Protein AF-A0AAU6WR61-F1 (afdb_monomer_lite)

pLDDT: mean 85.49, std 14.04, range [36.28, 98.38]

Organism: NCBI:txid1854762

Secondary structure (DSSP, 8-state):
-EEP--TTSPPEE--GGGGGGTTHHHHHHHHHHHHHHHHHHHHHHTT--S-S-S--EEE---SS-EEE---TTT-TTHHHHGGGGT--HHHHHHHHHHHTTS--GGGS-GGGS-SEEEE--PPPTTS-TT--HHHHHHHHHHHHHHHHHHHH-HHHHHHHHHHHHHHHHHTTT-SSTTS-SS-HHHHHHHHHHHHHHHHHHHHHHHHHHSEEEEEETTEEEEEEHHHHHHHHHT-EEEPSS--SPP-SSEESSTHHHHHHHHS----TTS--S-EEE-TTS-EEEE--------SS-TT--HHHHHH--TT--STGGGHHHHHHH-GGGHHHHHHHHHHTT-

Radius of gyration: 19.88 Å; chains: 1; bounding box: 53×48×58 Å

Sequence (342 aa):
MTLNKNNNGQNKYIDYTSFSNGGNHLWSKGTVNNGLRKYVDYCNANGITNTISHANVWAWEGSKQTGATPMLYKYQQLPLMSSFANIGQANFWHNLTNILSGFTINLVPKHLRPDQIYTGLNPRSNETISDSRRIHQLIFHESGHYSHASKVGASYWAQLFASEISNIHLHGGDPYYDGTSPSLQAGARIGLAEGWATVTEFYVSNSYYNSSIIRSNTGSSRQHMSNVNGILEGFNIIDRPMNATRTDEWSWFSHGLIVDILDTGRNNGTADQSVHRNGSGAFLNTVLDEVSIQSGSIYNLGPVFSRLTSSVNSAADLKNPLMSAYPAQSSKINTLFQNYGY

Structure (mmCIF, N/CA/C/O backbone):
data_AF-A0AAU6WR61-F1
#
_entry.id   AF-A0AAU6WR61-F1
#
loop_
_atom_site.group_PDB
_atom_site.id
_atom_site.type_symbol
_atom_site.label_atom_id
_atom_site.label_alt_id
_atom_site.label_comp_id
_atom_site.label_asym_id
_atom_site.label_entity_id
_atom_site.label_seq_id
_atom_site.pdbx_PDB_ins_code
_atom_site.Cartn_x
_atom_site.Cartn_y
_atom_site.Cartn_z
_atom_site.occupancy
_atom_site.B_iso_or_equiv
_atom_site.auth_seq_id
_atom_site.auth_comp_id
_atom_site.auth_asym_id
_atom_site.auth_atom_id
_atom_site.pdbx_PDB_model_num
ATOM 1 N N . MET A 1 1 ? 25.651 -13.997 -4.380 1.00 51.91 1 MET A N 1
ATOM 2 C CA . MET A 1 1 ? 24.183 -14.136 -4.167 1.00 51.91 1 MET A CA 1
ATOM 3 C C . MET A 1 1 ? 23.722 -15.423 -4.834 1.00 51.91 1 MET A C 1
ATOM 5 O O . MET A 1 1 ? 24.179 -15.687 -5.942 1.00 51.91 1 MET A O 1
ATOM 9 N N . THR A 1 2 ? 22.852 -16.211 -4.195 1.00 42.03 2 THR A N 1
ATOM 10 C CA . THR A 1 2 ? 22.257 -17.406 -4.819 1.00 42.03 2 THR A CA 1
ATOM 11 C C . THR A 1 2 ? 20.948 -17.018 -5.493 1.00 42.03 2 THR A C 1
ATOM 13 O O . THR A 1 2 ? 20.037 -16.516 -4.837 1.00 42.03 2 THR A O 1
ATOM 16 N N . LEU A 1 3 ? 20.875 -17.215 -6.806 1.00 45.12 3 LEU A N 1
ATOM 17 C CA . LEU A 1 3 ? 19.664 -17.047 -7.596 1.00 45.12 3 LEU A CA 1
ATOM 18 C C . LEU A 1 3 ? 18.994 -18.402 -7.811 1.00 45.12 3 LEU A C 1
ATOM 20 O O . LEU A 1 3 ? 19.613 -19.305 -8.378 1.00 45.12 3 LEU A O 1
ATOM 24 N N . ASN A 1 4 ? 17.722 -18.516 -7.426 1.00 41.62 4 ASN A N 1
ATOM 25 C CA . ASN A 1 4 ? 16.900 -19.668 -7.779 1.00 41.62 4 ASN A CA 1
ATOM 26 C C . ASN A 1 4 ? 16.105 -19.380 -9.057 1.00 41.62 4 ASN A C 1
ATOM 28 O O . ASN A 1 4 ? 15.276 -18.470 -9.066 1.00 41.62 4 ASN A O 1
ATOM 32 N N . LYS A 1 5 ? 16.328 -20.255 -10.051 1.00 40.41 5 LYS A N 1
ATOM 33 C CA . LYS A 1 5 ? 15.646 -20.450 -11.350 1.00 40.41 5 LYS A CA 1
ATOM 34 C C . LYS A 1 5 ? 16.331 -19.852 -12.587 1.00 40.41 5 LYS A C 1
ATOM 36 O O . LYS A 1 5 ? 15.987 -18.774 -13.056 1.00 40.41 5 LYS A O 1
ATOM 41 N N . ASN A 1 6 ? 17.212 -20.660 -13.184 1.00 36.28 6 ASN A N 1
ATOM 42 C CA . ASN A 1 6 ? 17.381 -20.740 -14.640 1.00 36.28 6 ASN A CA 1
ATOM 43 C C . ASN A 1 6 ? 16.454 -21.832 -15.218 1.00 36.28 6 ASN A C 1
ATOM 45 O O . ASN A 1 6 ? 15.991 -22.704 -14.479 1.00 36.28 6 ASN A O 1
ATOM 49 N N . ASN A 1 7 ? 16.247 -21.828 -16.541 1.00 42.38 7 ASN A N 1
ATOM 50 C CA . ASN A 1 7 ? 15.414 -22.779 -17.309 1.00 42.38 7 ASN A CA 1
ATOM 51 C C . ASN A 1 7 ? 15.789 -24.274 -17.156 1.00 42.38 7 ASN A C 1
ATOM 53 O O . ASN A 1 7 ? 15.121 -25.136 -17.713 1.00 42.38 7 ASN A O 1
ATOM 57 N N . ASN A 1 8 ? 16.847 -24.589 -16.412 1.00 46.59 8 ASN A N 1
ATOM 58 C CA . ASN A 1 8 ? 17.377 -25.928 -16.163 1.00 46.59 8 ASN A CA 1
ATOM 59 C C . ASN A 1 8 ? 17.430 -26.302 -14.664 1.00 46.59 8 ASN A C 1
ATOM 61 O O . ASN A 1 8 ? 18.064 -27.289 -14.305 1.00 46.59 8 ASN A O 1
ATOM 65 N N . GLY A 1 9 ? 16.801 -25.522 -13.775 1.00 43.44 9 GLY A N 1
ATOM 66 C CA . GLY A 1 9 ? 16.670 -25.868 -12.351 1.00 43.44 9 GLY A CA 1
ATOM 67 C C . GLY A 1 9 ? 17.952 -25.759 -11.514 1.00 43.44 9 GLY A C 1
ATOM 68 O O . GLY A 1 9 ? 17.939 -26.137 -10.347 1.00 43.44 9 GLY A O 1
ATOM 69 N N . GLN A 1 10 ? 19.048 -25.232 -12.068 1.00 45.88 10 GLN A N 1
ATOM 70 C CA . GLN A 1 10 ? 20.307 -25.066 -11.340 1.00 45.88 10 GLN A CA 1
ATOM 71 C C . GLN A 1 10 ? 20.413 -23.686 -10.680 1.00 45.88 10 GLN A C 1
ATOM 73 O O . GLN A 1 10 ? 20.114 -22.656 -11.294 1.00 45.88 10 GLN A O 1
ATOM 78 N N . ASN A 1 11 ? 20.885 -23.673 -9.432 1.00 51.72 11 ASN A N 1
ATOM 79 C CA . ASN A 1 11 ? 21.212 -22.454 -8.698 1.00 51.72 11 ASN A CA 1
ATOM 80 C C . ASN A 1 11 ? 22.443 -21.808 -9.335 1.00 51.72 11 ASN A C 1
ATOM 82 O O . ASN A 1 11 ? 23.500 -22.434 -9.414 1.00 51.72 11 ASN A O 1
ATOM 86 N N . LYS A 1 12 ? 22.328 -20.550 -9.768 1.00 55.28 12 LYS A N 1
ATOM 87 C CA . LYS A 1 12 ? 23.483 -19.787 -10.254 1.00 55.28 12 LYS A CA 1
ATOM 88 C C . LYS A 1 12 ? 24.005 -18.914 -9.121 1.00 55.28 12 LYS A C 1
ATOM 90 O O . LYS A 1 12 ? 23.296 -18.037 -8.624 1.00 55.28 12 LYS A O 1
ATOM 95 N N . TYR A 1 13 ? 25.250 -19.148 -8.723 1.00 61.22 13 TYR A N 1
ATOM 96 C CA . TYR A 1 13 ? 25.980 -18.199 -7.895 1.00 61.22 13 TYR A CA 1
ATOM 97 C C . TYR A 1 13 ? 26.426 -17.035 -8.781 1.00 61.22 13 TYR A C 1
ATOM 99 O O . TYR A 1 13 ? 27.129 -17.236 -9.771 1.00 61.22 13 TYR A O 1
ATOM 107 N N . ILE A 1 14 ? 25.985 -15.821 -8.455 1.00 58.72 14 ILE A N 1
ATOM 108 C CA . ILE A 1 14 ? 26.534 -14.612 -9.073 1.00 58.72 14 ILE A CA 1
ATOM 109 C C . ILE A 1 14 ? 27.697 -14.153 -8.203 1.00 58.72 14 ILE A C 1
ATOM 111 O O . ILE A 1 14 ? 27.477 -13.739 -7.056 1.00 58.72 14 ILE A O 1
ATOM 115 N N . ASP A 1 15 ? 28.905 -14.260 -8.759 1.00 54.97 15 ASP A N 1
ATOM 116 C CA . ASP A 1 15 ? 30.128 -13.751 -8.148 1.00 54.97 15 ASP A CA 1
ATOM 117 C C . ASP A 1 15 ? 30.153 -12.218 -8.177 1.00 54.97 15 ASP A C 1
ATOM 119 O O . ASP A 1 15 ? 29.802 -11.577 -9.167 1.00 54.97 15 ASP A O 1
ATOM 123 N N . TYR A 1 16 ? 30.591 -11.635 -7.072 1.00 52.97 16 TYR A N 1
ATOM 124 C CA . TYR A 1 16 ? 30.722 -10.204 -6.858 1.00 52.97 16 TYR A CA 1
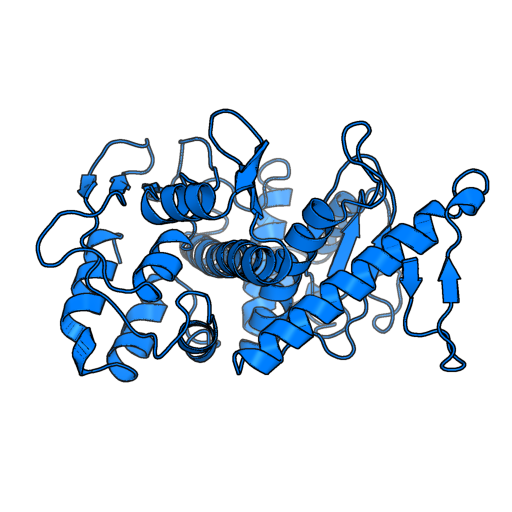ATOM 125 C C . TYR A 1 16 ? 31.769 -9.544 -7.771 1.00 52.97 16 TYR A C 1
ATOM 127 O O . TYR A 1 16 ? 31.648 -8.372 -8.116 1.00 52.97 16 TYR A O 1
ATOM 135 N N . THR A 1 17 ? 32.776 -10.282 -8.234 1.00 53.84 17 THR A N 1
ATOM 136 C CA . THR A 1 17 ? 33.782 -9.727 -9.159 1.00 53.84 17 THR A CA 1
ATOM 137 C C . THR A 1 17 ? 33.217 -9.419 -10.555 1.00 53.84 17 THR A C 1
ATOM 139 O O . THR A 1 17 ? 33.837 -8.694 -11.327 1.00 53.84 17 THR A O 1
ATOM 142 N N . SER A 1 18 ? 32.007 -9.900 -10.875 1.00 53.09 18 SER A N 1
ATOM 143 C CA . SER A 1 18 ? 31.360 -9.701 -12.181 1.00 53.09 18 SER A CA 1
ATOM 144 C C . SER A 1 18 ? 30.679 -8.333 -12.365 1.00 53.09 18 SER A C 1
ATOM 146 O O . SER A 1 18 ? 30.248 -8.004 -13.472 1.00 53.09 18 SER A O 1
ATOM 148 N N . PHE A 1 19 ? 30.596 -7.499 -11.320 1.00 58.53 19 PHE A N 1
ATOM 149 C CA . PHE A 1 19 ? 29.925 -6.192 -11.380 1.00 58.53 19 PHE A CA 1
ATOM 150 C C . PHE A 1 19 ? 30.661 -5.160 -12.245 1.00 58.53 19 PHE A C 1
ATOM 152 O O . PHE A 1 19 ? 30.003 -4.331 -12.870 1.00 58.53 19 PHE A O 1
ATOM 159 N N . SER A 1 20 ? 31.990 -5.246 -12.360 1.00 52.94 20 SER A N 1
ATOM 160 C CA . SER A 1 20 ? 32.785 -4.398 -13.263 1.00 52.94 20 SER A CA 1
ATOM 161 C C . SER A 1 20 ? 32.538 -4.688 -14.752 1.00 52.94 20 SER A C 1
ATOM 163 O O . SER A 1 20 ? 32.848 -3.845 -15.585 1.00 52.94 20 SER A O 1
ATOM 165 N N . ASN A 1 21 ? 31.923 -5.833 -15.083 1.00 52.44 21 ASN A N 1
ATOM 166 C CA . ASN A 1 21 ? 31.659 -6.298 -16.451 1.00 52.44 21 ASN A CA 1
ATOM 167 C C . ASN A 1 21 ? 30.154 -6.489 -16.735 1.00 52.44 21 ASN A C 1
ATOM 169 O O . ASN A 1 21 ? 29.758 -7.394 -17.468 1.00 52.44 21 ASN A O 1
ATOM 173 N N . GLY A 1 22 ? 29.292 -5.664 -16.131 1.00 57.28 22 GLY A N 1
ATOM 174 C CA . GLY A 1 22 ? 27.849 -5.693 -16.399 1.00 57.28 22 GLY A CA 1
ATOM 175 C C . GLY A 1 22 ? 27.046 -6.700 -15.567 1.00 57.28 22 GLY A C 1
ATOM 176 O O . GLY A 1 22 ? 25.899 -6.969 -15.903 1.00 57.28 22 GLY A O 1
ATOM 177 N N . GLY A 1 23 ? 27.586 -7.246 -14.472 1.00 61.59 23 GLY A N 1
ATOM 178 C CA . GLY A 1 23 ? 26.877 -8.167 -13.565 1.00 61.59 23 GLY A CA 1
ATOM 179 C C . GLY A 1 23 ? 25.809 -7.527 -12.664 1.00 61.59 23 GLY A C 1
ATOM 180 O O . GLY A 1 23 ? 25.034 -8.251 -12.033 1.00 61.59 23 GLY A O 1
ATOM 181 N N . ASN A 1 24 ? 25.728 -6.193 -12.624 1.00 73.75 24 ASN A N 1
ATOM 182 C CA . ASN A 1 24 ? 24.792 -5.470 -11.761 1.00 73.75 24 ASN A CA 1
ATOM 183 C C . ASN A 1 24 ? 23.323 -5.846 -12.060 1.00 73.75 24 ASN A C 1
ATOM 185 O O . ASN A 1 24 ? 22.560 -6.118 -11.138 1.00 73.75 24 ASN A O 1
ATOM 189 N N . HIS A 1 25 ? 22.963 -6.056 -13.330 1.00 75.25 25 HIS A N 1
ATOM 190 C CA . HIS A 1 25 ? 21.571 -6.324 -13.706 1.00 75.25 25 HIS A CA 1
ATOM 191 C C . HIS A 1 25 ? 21.123 -7.711 -13.250 1.00 75.25 25 HIS A C 1
ATOM 193 O O . HIS A 1 25 ? 19.950 -7.926 -12.940 1.00 75.25 25 HIS A O 1
ATOM 199 N N . LEU A 1 26 ? 22.057 -8.667 -13.208 1.00 78.75 26 LEU A N 1
ATOM 200 C CA . LEU A 1 26 ? 21.810 -10.007 -12.689 1.00 78.75 26 LEU A CA 1
ATOM 201 C C . LEU A 1 26 ? 21.606 -9.964 -11.174 1.00 78.75 26 LEU A C 1
ATOM 203 O O . LEU A 1 26 ? 20.711 -10.638 -10.665 1.00 78.75 26 LEU A O 1
ATOM 207 N N . TRP A 1 27 ? 22.391 -9.149 -10.462 1.00 79.62 27 TRP A N 1
ATOM 208 C CA . TRP A 1 27 ? 22.188 -8.919 -9.035 1.00 79.62 27 TRP A CA 1
ATOM 209 C C . TRP A 1 27 ? 20.850 -8.237 -8.759 1.00 79.62 27 TRP A C 1
ATOM 211 O O . TRP A 1 27 ? 20.095 -8.748 -7.941 1.00 79.62 27 TRP A O 1
ATOM 221 N N . SER A 1 28 ? 20.499 -7.162 -9.471 1.00 81.75 28 SER A N 1
ATOM 222 C CA . SER A 1 28 ? 19.227 -6.451 -9.280 1.00 81.75 28 SER A CA 1
ATOM 223 C C . SER A 1 28 ? 18.033 -7.377 -9.494 1.00 81.75 28 SER A C 1
ATOM 225 O O . SER A 1 28 ? 17.139 -7.444 -8.651 1.00 81.75 28 SER A O 1
ATOM 227 N N . LYS A 1 29 ? 18.045 -8.169 -10.576 1.00 85.25 29 LYS A N 1
ATOM 228 C CA . LYS A 1 29 ? 17.012 -9.183 -10.841 1.00 85.25 29 LYS A CA 1
ATOM 229 C C . LYS A 1 29 ? 16.972 -10.257 -9.756 1.00 85.25 29 LYS A C 1
ATOM 231 O O . LYS A 1 29 ? 15.890 -10.707 -9.382 1.00 85.25 29 LYS A O 1
ATOM 236 N N . GLY A 1 30 ? 18.126 -10.653 -9.221 1.00 84.62 30 GLY A N 1
ATOM 237 C CA . GLY A 1 30 ? 18.177 -11.616 -8.129 1.00 84.62 30 GLY A CA 1
ATOM 238 C C . GLY A 1 30 ? 17.718 -11.094 -6.784 1.00 84.62 30 GLY A C 1
ATOM 239 O O . GLY A 1 30 ? 17.022 -11.814 -6.070 1.00 84.62 30 GLY A O 1
ATOM 240 N N . THR A 1 31 ? 17.997 -9.833 -6.481 1.00 86.94 31 THR A N 1
ATOM 241 C CA . THR A 1 31 ? 17.403 -9.123 -5.351 1.00 86.94 31 THR A CA 1
ATOM 242 C C . THR A 1 31 ? 15.884 -9.079 -5.498 1.00 86.94 31 THR A C 1
ATOM 244 O O . THR A 1 31 ? 15.178 -9.436 -4.561 1.00 86.94 31 THR A O 1
ATOM 247 N N . VAL A 1 32 ? 15.363 -8.758 -6.689 1.00 91.50 32 VAL A N 1
ATOM 248 C CA . VAL A 1 32 ? 13.912 -8.782 -6.948 1.00 91.50 32 VAL A CA 1
ATOM 249 C C . VAL A 1 32 ? 13.311 -10.156 -6.689 1.00 91.50 32 VAL A C 1
ATOM 251 O O . VAL A 1 32 ? 12.385 -10.281 -5.891 1.00 91.50 32 VAL A O 1
ATOM 254 N N . ASN A 1 33 ? 13.874 -11.205 -7.286 1.00 91.38 33 ASN A N 1
ATOM 255 C CA . ASN A 1 33 ? 13.390 -12.570 -7.095 1.00 91.38 33 ASN A CA 1
ATOM 256 C C . ASN A 1 33 ? 13.419 -13.009 -5.618 1.00 91.38 33 ASN A C 1
ATOM 258 O O . ASN A 1 33 ? 12.474 -13.633 -5.137 1.00 91.38 33 ASN A O 1
ATOM 262 N N . ASN A 1 34 ? 14.476 -12.656 -4.881 1.00 90.81 34 ASN A N 1
ATOM 263 C CA . ASN A 1 34 ? 14.594 -12.974 -3.459 1.00 90.81 34 ASN A CA 1
ATOM 264 C C . ASN A 1 34 ? 13.583 -12.197 -2.605 1.00 90.81 34 ASN A C 1
ATOM 266 O O . ASN A 1 34 ? 12.990 -12.784 -1.702 1.00 90.81 34 ASN A O 1
ATOM 270 N N . GLY A 1 35 ? 13.344 -10.916 -2.900 1.00 94.12 35 GLY A N 1
ATOM 271 C CA . GLY A 1 35 ? 12.302 -10.119 -2.250 1.00 94.12 35 GLY A CA 1
ATOM 272 C C . GLY A 1 35 ? 10.908 -10.701 -2.477 1.00 94.12 35 GLY A C 1
ATOM 273 O O . GLY A 1 35 ? 10.177 -10.933 -1.518 1.00 94.12 35 GLY A O 1
ATOM 274 N N . LEU A 1 36 ? 10.576 -11.046 -3.724 1.00 96.50 36 LEU A N 1
ATOM 275 C CA . LEU A 1 36 ? 9.299 -11.684 -4.058 1.00 96.50 36 LEU A CA 1
ATOM 276 C C . LEU A 1 36 ? 9.141 -13.022 -3.327 1.00 96.50 36 LEU A C 1
ATOM 278 O O . LEU A 1 36 ? 8.075 -13.312 -2.787 1.00 96.50 36 LEU A O 1
ATOM 282 N N . ARG A 1 37 ? 10.207 -13.834 -3.257 1.00 95.12 37 ARG A N 1
ATOM 283 C CA . ARG A 1 37 ? 10.157 -15.106 -2.529 1.00 95.12 37 ARG A CA 1
ATOM 284 C C . ARG A 1 37 ? 9.936 -14.904 -1.031 1.00 95.12 37 ARG A C 1
ATOM 286 O O . ARG A 1 37 ? 9.092 -15.590 -0.467 1.00 95.12 37 ARG A O 1
ATOM 293 N N . LYS A 1 38 ? 10.646 -13.959 -0.412 1.00 96.19 38 LYS A N 1
ATOM 294 C CA . LYS A 1 38 ? 10.462 -13.592 1.000 1.00 96.19 38 LYS A CA 1
ATOM 295 C C . LYS A 1 38 ? 9.030 -13.154 1.288 1.00 96.19 38 LYS A C 1
ATOM 297 O O . LYS A 1 38 ? 8.439 -13.606 2.259 1.00 96.19 38 LYS A O 1
ATOM 302 N N . TYR A 1 39 ? 8.445 -12.334 0.420 1.00 97.75 39 TYR A N 1
ATOM 303 C C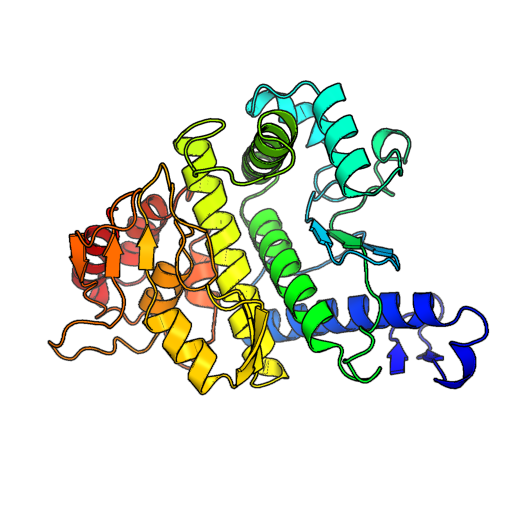A . TYR A 1 39 ? 7.043 -11.957 0.554 1.00 97.75 39 TYR A CA 1
ATOM 304 C C . TYR A 1 39 ? 6.112 -13.178 0.512 1.00 97.75 39 TYR A C 1
ATOM 306 O O . TYR A 1 39 ? 5.268 -13.340 1.388 1.00 97.75 39 TYR A O 1
ATOM 314 N N . VAL A 1 40 ? 6.299 -14.076 -0.462 1.00 97.56 40 VAL A N 1
ATOM 315 C CA . VAL A 1 40 ? 5.511 -15.316 -0.573 1.00 97.56 40 VAL A CA 1
ATOM 316 C C . VAL A 1 40 ? 5.660 -16.194 0.673 1.00 97.56 40 VAL A C 1
ATOM 318 O O . VAL A 1 40 ? 4.665 -16.717 1.169 1.00 97.56 40 VAL A O 1
ATOM 321 N N . ASP A 1 41 ? 6.877 -16.348 1.197 1.00 96.25 41 ASP A N 1
ATOM 322 C CA . ASP A 1 41 ? 7.142 -17.118 2.418 1.00 96.25 41 ASP A CA 1
ATOM 323 C C . ASP A 1 41 ? 6.444 -16.511 3.638 1.00 96.25 41 ASP A C 1
ATOM 325 O O . ASP A 1 41 ? 5.769 -17.229 4.377 1.00 96.25 41 ASP A O 1
ATOM 329 N N . TYR A 1 42 ? 6.527 -15.189 3.800 1.00 96.56 42 TYR A N 1
ATOM 330 C CA . TYR A 1 42 ? 5.786 -14.466 4.827 1.00 96.56 42 TYR A CA 1
ATOM 331 C C . TYR A 1 42 ? 4.268 -14.659 4.676 1.00 96.56 42 TYR A C 1
ATOM 333 O O . TYR A 1 42 ? 3.592 -14.963 5.659 1.00 96.56 42 TYR A O 1
ATOM 341 N N . CYS A 1 43 ? 3.718 -14.540 3.462 1.00 96.56 43 CYS A N 1
ATOM 342 C CA . CYS A 1 43 ? 2.290 -14.742 3.216 1.00 96.56 43 CYS A CA 1
ATOM 343 C C . CYS A 1 43 ? 1.838 -16.150 3.603 1.00 96.56 43 CYS A C 1
ATOM 345 O O . CYS A 1 43 ? 0.839 -16.300 4.304 1.00 96.56 43 CYS A O 1
ATOM 347 N N . ASN A 1 44 ? 2.593 -17.172 3.190 1.00 94.88 44 ASN A N 1
ATOM 348 C CA . ASN A 1 44 ? 2.288 -18.566 3.502 1.00 94.88 44 ASN A CA 1
ATOM 349 C C . ASN A 1 44 ? 2.311 -18.826 5.014 1.00 94.88 44 ASN A C 1
ATOM 351 O O . ASN A 1 44 ? 1.436 -19.521 5.522 1.00 94.88 44 ASN A O 1
ATOM 355 N N . ALA A 1 45 ? 3.273 -18.242 5.735 1.00 93.19 45 ALA A N 1
ATOM 356 C CA . ALA A 1 45 ? 3.368 -18.366 7.189 1.00 93.19 45 ALA A CA 1
ATOM 357 C C . ALA A 1 45 ? 2.210 -17.675 7.936 1.00 93.19 45 ALA A C 1
ATOM 359 O O . ALA A 1 45 ? 1.865 -18.087 9.039 1.00 93.19 45 ALA A O 1
ATOM 360 N N . ASN A 1 46 ? 1.598 -16.653 7.331 1.00 92.44 46 ASN A N 1
ATOM 361 C CA . ASN A 1 46 ? 0.549 -15.825 7.936 1.00 92.44 46 ASN A CA 1
ATOM 362 C C . ASN A 1 46 ? -0.847 -16.055 7.319 1.00 92.44 46 ASN A C 1
ATOM 364 O O . ASN A 1 46 ? -1.765 -15.266 7.531 1.00 92.44 46 ASN A O 1
ATOM 368 N N . GLY A 1 47 ? -1.027 -17.119 6.527 1.00 90.88 47 GLY A N 1
ATOM 369 C CA . GLY A 1 47 ? -2.322 -17.462 5.925 1.00 90.88 47 GLY A CA 1
ATOM 370 C C . GLY A 1 47 ? -2.848 -16.442 4.903 1.00 90.88 47 GLY A C 1
ATOM 371 O O . GLY A 1 47 ? -4.047 -16.404 4.629 1.00 90.88 47 GLY A O 1
ATOM 372 N N . ILE A 1 48 ? -1.975 -15.611 4.329 1.00 94.56 48 ILE A N 1
ATOM 373 C CA . ILE A 1 48 ? -2.333 -14.632 3.296 1.00 94.56 48 ILE A CA 1
ATOM 374 C C . ILE A 1 48 ? -2.378 -15.345 1.944 1.00 94.56 48 ILE A C 1
ATOM 376 O O . ILE A 1 48 ? -1.362 -15.808 1.423 1.00 94.56 48 ILE A O 1
ATOM 380 N N . THR A 1 49 ? -3.574 -15.433 1.366 1.00 94.19 49 THR A N 1
ATOM 381 C CA . THR A 1 49 ? -3.799 -16.044 0.050 1.00 94.19 49 THR A CA 1
ATOM 382 C C . THR A 1 49 ? -3.541 -15.053 -1.089 1.00 94.19 49 THR A C 1
ATOM 384 O O . THR A 1 49 ? -3.208 -13.893 -0.867 1.00 94.19 49 THR A O 1
ATOM 387 N N . ASN A 1 50 ? -3.684 -15.504 -2.341 1.00 93.81 50 ASN A N 1
ATOM 388 C CA . ASN A 1 50 ? -3.584 -14.648 -3.534 1.00 93.81 50 ASN A CA 1
ATOM 389 C C . ASN A 1 50 ? -2.223 -13.929 -3.676 1.00 93.81 50 ASN A C 1
ATOM 391 O O . ASN A 1 50 ? -2.135 -12.887 -4.320 1.00 93.81 50 ASN A O 1
ATOM 395 N N . THR A 1 51 ? -1.163 -14.506 -3.101 1.00 93.88 51 THR A N 1
ATOM 396 C CA . THR A 1 51 ? 0.214 -13.995 -3.181 1.00 93.88 51 THR A CA 1
ATOM 397 C C . THR A 1 51 ? 0.791 -14.061 -4.606 1.00 93.88 51 THR A C 1
ATOM 399 O O . THR A 1 51 ? 0.134 -14.512 -5.552 1.00 93.88 51 THR A O 1
ATOM 402 N N . ILE A 1 52 ? 2.037 -13.607 -4.772 1.00 93.62 52 ILE A N 1
ATOM 403 C CA . ILE A 1 52 ? 2.741 -13.570 -6.057 1.00 93.62 52 ILE A CA 1
ATOM 404 C C . ILE A 1 52 ? 2.784 -14.969 -6.679 1.00 93.62 52 ILE A C 1
ATOM 406 O O . ILE A 1 52 ? 3.402 -15.892 -6.149 1.00 93.62 52 ILE A O 1
ATOM 410 N N . SER A 1 53 ? 2.149 -15.121 -7.840 1.00 90.44 53 SER A N 1
ATOM 411 C CA . SER A 1 53 ? 2.121 -16.375 -8.590 1.00 90.44 53 SER A CA 1
ATOM 412 C C . SER A 1 53 ? 1.981 -16.081 -10.077 1.00 90.44 53 SER A C 1
ATOM 414 O O . SER A 1 53 ? 1.067 -15.364 -10.478 1.00 90.44 53 SER A O 1
ATOM 416 N N . HIS A 1 54 ? 2.895 -16.625 -10.887 1.00 88.31 54 HIS A N 1
ATOM 417 C CA . HIS A 1 54 ? 2.948 -16.416 -12.343 1.00 88.31 54 HIS A CA 1
ATOM 418 C C . HIS A 1 54 ? 2.971 -14.933 -12.765 1.00 88.31 54 HIS A C 1
ATOM 420 O O . HIS A 1 54 ? 2.504 -14.594 -13.849 1.00 88.31 54 HIS A O 1
ATOM 426 N N . ALA A 1 55 ? 3.498 -14.050 -11.912 1.00 92.88 55 ALA A N 1
ATOM 427 C CA . ALA A 1 55 ? 3.617 -12.632 -12.218 1.00 92.88 55 ALA A CA 1
ATOM 428 C C . ALA A 1 55 ? 4.712 -12.398 -13.261 1.00 92.88 55 ALA A C 1
ATOM 430 O O . ALA A 1 55 ? 5.822 -12.922 -13.125 1.00 92.88 55 ALA A O 1
ATOM 431 N N . ASN A 1 56 ? 4.425 -11.572 -14.265 1.00 93.94 56 ASN A N 1
ATOM 432 C CA . ASN A 1 56 ? 5.472 -11.058 -15.139 1.00 93.94 56 ASN A CA 1
ATOM 433 C C . ASN A 1 56 ? 6.105 -9.822 -14.494 1.00 93.94 56 ASN A C 1
ATOM 435 O O . ASN A 1 56 ? 5.423 -8.823 -14.266 1.00 93.94 56 ASN A O 1
ATOM 439 N N . VAL A 1 57 ? 7.394 -9.894 -14.170 1.00 93.50 57 VAL A N 1
ATOM 440 C CA . VAL A 1 57 ? 8.083 -8.852 -13.402 1.00 93.50 57 VAL A CA 1
ATOM 441 C C . VAL A 1 57 ? 9.162 -8.216 -14.252 1.00 93.50 57 VAL A C 1
ATOM 443 O O . VAL A 1 57 ? 10.068 -8.887 -14.750 1.00 93.50 57 VAL A O 1
ATOM 446 N N . TRP A 1 58 ? 9.069 -6.903 -14.401 1.00 91.81 58 TRP A N 1
ATOM 447 C CA . TRP A 1 58 ? 10.060 -6.100 -15.096 1.00 91.81 58 TRP A CA 1
ATOM 448 C C . TRP A 1 58 ? 10.946 -5.392 -14.080 1.00 91.81 58 TRP A C 1
ATOM 450 O O . TRP A 1 58 ? 10.453 -4.755 -13.154 1.00 91.81 58 TRP A O 1
ATOM 460 N N . ALA A 1 59 ? 12.259 -5.530 -14.232 1.00 89.44 59 ALA A N 1
ATOM 461 C CA . ALA A 1 59 ? 13.233 -5.034 -13.271 1.00 89.44 59 ALA A CA 1
ATOM 462 C C . ALA A 1 59 ? 14.461 -4.479 -13.991 1.00 89.44 59 ALA A C 1
ATOM 464 O O . ALA A 1 59 ? 15.093 -5.191 -14.783 1.00 89.44 59 ALA A O 1
ATOM 465 N N . TRP A 1 60 ? 14.814 -3.232 -13.681 1.00 84.50 60 TRP A N 1
ATOM 466 C CA . TRP A 1 60 ? 15.938 -2.529 -14.296 1.00 84.50 60 TRP A CA 1
ATOM 467 C C . TRP A 1 60 ? 16.762 -1.729 -13.292 1.00 84.50 60 TRP A C 1
ATOM 469 O O . TRP A 1 60 ? 16.288 -1.256 -12.256 1.00 84.50 60 TRP A O 1
ATOM 479 N N . GLU A 1 61 ? 18.022 -1.546 -13.660 1.00 79.75 61 GLU A N 1
ATOM 480 C CA . GLU A 1 61 ? 18.935 -0.617 -13.010 1.00 79.75 61 GLU A CA 1
ATOM 481 C C . GLU A 1 61 ? 18.554 0.840 -13.305 1.00 79.75 61 GLU A C 1
ATOM 483 O O . GLU A 1 61 ? 17.834 1.137 -14.256 1.00 79.75 61 GLU A O 1
ATOM 488 N N . GLY A 1 62 ? 19.050 1.769 -12.491 1.00 73.88 62 GLY A N 1
ATOM 489 C CA . GLY A 1 62 ? 18.857 3.202 -12.708 1.00 73.88 62 GLY A CA 1
ATOM 490 C C . GLY A 1 62 ? 19.196 4.031 -11.471 1.00 73.88 62 GLY A C 1
ATOM 491 O O . GLY A 1 62 ? 19.544 3.492 -10.421 1.00 73.88 62 GLY A O 1
ATOM 492 N N . SER A 1 63 ? 19.076 5.352 -11.586 1.00 67.75 63 SER A N 1
ATOM 493 C CA . SER A 1 63 ? 19.373 6.292 -10.496 1.00 67.75 63 SER A CA 1
ATOM 494 C C . SER A 1 63 ? 18.184 6.552 -9.563 1.00 67.75 63 SER A C 1
ATOM 496 O O . SER A 1 63 ? 18.387 6.850 -8.387 1.00 67.75 63 SER A O 1
ATOM 498 N N . LYS A 1 64 ? 16.943 6.416 -10.053 1.00 77.50 64 LYS A N 1
ATOM 499 C CA . LYS A 1 64 ? 15.715 6.664 -9.283 1.00 77.50 64 LYS A CA 1
ATOM 500 C C . LYS A 1 64 ? 14.974 5.356 -9.009 1.00 77.50 64 LYS A C 1
ATOM 502 O O . LYS A 1 64 ? 14.387 4.774 -9.921 1.00 77.50 64 LYS A O 1
ATOM 507 N N . GLN A 1 65 ? 15.018 4.898 -7.752 1.00 84.50 65 GLN A N 1
ATOM 508 C CA . GLN A 1 65 ? 14.234 3.739 -7.318 1.00 84.50 65 GLN A CA 1
ATOM 509 C C . GLN A 1 65 ? 12.742 4.077 -7.403 1.00 84.50 65 GLN A C 1
ATOM 511 O O . GLN A 1 65 ? 12.301 5.063 -6.815 1.00 84.50 65 GLN A O 1
ATOM 516 N N . THR A 1 66 ? 11.971 3.267 -8.119 1.00 86.44 66 THR A N 1
ATOM 517 C CA . THR A 1 66 ? 10.510 3.391 -8.233 1.00 86.44 66 THR A CA 1
ATOM 518 C C . THR A 1 66 ? 9.909 2.005 -8.448 1.00 86.44 66 THR A C 1
ATOM 520 O O . THR A 1 66 ? 10.562 1.126 -9.017 1.00 86.44 66 THR A O 1
ATOM 523 N N . GLY A 1 67 ? 8.695 1.804 -7.943 1.00 90.25 67 GLY A N 1
ATOM 524 C CA . GLY A 1 67 ? 7.890 0.607 -8.143 1.00 90.25 67 GLY A CA 1
ATOM 525 C C . GLY A 1 67 ? 6.539 0.971 -8.745 1.00 90.25 67 GLY A C 1
ATOM 526 O O . GLY A 1 67 ? 6.118 2.126 -8.674 1.00 90.25 67 GLY A O 1
ATOM 527 N N . ALA A 1 68 ? 5.916 0.005 -9.409 1.00 91.62 68 ALA A N 1
ATOM 528 C CA . ALA A 1 68 ? 4.506 0.068 -9.761 1.00 91.62 68 ALA A CA 1
ATOM 529 C C . ALA A 1 68 ? 3.951 -1.346 -9.936 1.00 91.62 68 ALA A C 1
ATOM 531 O O . ALA A 1 68 ? 4.619 -2.216 -10.506 1.00 91.62 68 ALA A O 1
ATOM 532 N N . THR A 1 69 ? 2.687 -1.539 -9.565 1.00 94.62 69 THR A N 1
ATOM 533 C CA . THR A 1 69 ? 1.972 -2.814 -9.718 1.00 94.62 69 THR A CA 1
ATOM 534 C C . THR A 1 69 ? 0.788 -2.673 -10.681 1.00 94.62 69 THR A C 1
ATOM 536 O O . THR A 1 69 ? -0.376 -2.746 -10.285 1.00 94.62 69 THR A O 1
ATOM 539 N N . PRO A 1 70 ? 1.035 -2.447 -11.986 1.00 91.50 70 PRO A N 1
ATOM 540 C CA . PRO A 1 70 ? -0.034 -2.186 -12.943 1.00 91.50 70 PRO A CA 1
ATOM 541 C C . PRO A 1 70 ? -0.846 -3.436 -13.311 1.00 91.50 70 PRO A C 1
ATOM 543 O O . PRO A 1 70 ? -1.883 -3.288 -13.937 1.00 91.50 70 PRO A O 1
ATOM 546 N N . MET A 1 71 ? -0.408 -4.657 -12.970 1.00 93.94 71 MET A N 1
ATOM 547 C CA . MET A 1 71 ? -1.150 -5.912 -13.211 1.00 93.94 71 MET A CA 1
ATOM 548 C C . MET A 1 71 ? -1.532 -6.175 -14.686 1.00 93.94 71 MET A C 1
ATOM 550 O O . MET A 1 71 ? -2.579 -6.759 -14.968 1.00 93.94 71 MET A O 1
ATOM 554 N N . LEU A 1 72 ? -0.721 -5.746 -15.663 1.00 91.69 72 LEU A N 1
ATOM 555 C CA . LEU A 1 72 ? -1.094 -5.772 -17.088 1.00 91.69 72 LEU A CA 1
ATOM 556 C C . LEU A 1 72 ? -0.978 -7.142 -17.759 1.00 91.69 72 LEU A C 1
ATOM 558 O O . LEU A 1 72 ? -1.516 -7.307 -18.857 1.00 91.69 72 LEU A O 1
ATOM 562 N N . TYR A 1 73 ? -0.287 -8.106 -17.150 1.00 93.06 73 TYR A N 1
ATOM 563 C CA . TYR A 1 73 ? -0.280 -9.487 -17.633 1.00 93.06 73 TYR A CA 1
ATOM 564 C C . TYR A 1 73 ? -1.504 -10.243 -17.129 1.00 93.06 73 TYR A C 1
ATOM 566 O O . TYR A 1 73 ? -2.186 -10.906 -17.914 1.00 93.06 73 TYR A O 1
ATOM 574 N N . LYS A 1 74 ? -1.812 -10.089 -15.839 1.00 93.25 74 LYS A N 1
ATOM 575 C CA . LYS A 1 74 ? -2.954 -10.715 -15.174 1.00 93.25 74 LYS A CA 1
ATOM 576 C C . LYS A 1 74 ? -4.282 -10.104 -15.612 1.00 93.25 74 LYS A C 1
ATOM 578 O O . LYS A 1 74 ? -5.250 -10.829 -15.831 1.00 93.25 74 LYS A O 1
ATOM 583 N N . TYR A 1 75 ? -4.321 -8.784 -15.775 1.00 91.56 75 TYR A N 1
ATOM 584 C CA . TYR A 1 75 ? -5.497 -8.006 -16.160 1.00 91.56 75 TYR A CA 1
ATOM 585 C C . TYR A 1 75 ? -5.212 -7.209 -17.438 1.00 91.56 75 TYR A C 1
ATOM 587 O O . TYR A 1 75 ? -5.098 -5.984 -17.465 1.00 91.56 75 TYR A O 1
ATOM 595 N N . GLN A 1 76 ? -5.121 -7.922 -18.556 1.00 87.19 76 GLN A N 1
ATOM 596 C CA . GLN A 1 76 ? -4.773 -7.345 -19.860 1.00 87.19 76 GLN A CA 1
ATOM 597 C C . GLN A 1 76 ? -5.780 -6.299 -20.370 1.00 87.19 76 GLN A C 1
ATOM 599 O O . GLN A 1 76 ? -5.476 -5.535 -21.291 1.00 87.19 76 GLN A O 1
ATOM 604 N N . GLN A 1 77 ? -6.983 -6.286 -19.795 1.00 83.19 77 GLN A N 1
ATOM 605 C CA . GLN A 1 77 ? -8.071 -5.365 -20.094 1.00 83.19 77 GLN A CA 1
ATOM 606 C C . GLN A 1 77 ? -7.978 -4.020 -19.356 1.00 83.19 77 GLN A C 1
ATOM 608 O O . GLN A 1 77 ? -8.718 -3.110 -19.718 1.00 83.19 77 GLN A O 1
ATOM 613 N N . LEU A 1 78 ? -7.080 -3.850 -18.374 1.00 82.12 78 LEU A N 1
ATOM 614 C CA . LEU A 1 78 ? -6.972 -2.603 -17.595 1.00 82.12 78 LEU A CA 1
ATOM 615 C C . LEU A 1 78 ? -6.884 -1.325 -18.447 1.00 82.12 78 LEU A C 1
ATOM 617 O O . LEU A 1 78 ? -7.595 -0.377 -18.132 1.00 82.12 78 LEU A O 1
ATOM 621 N N . PRO A 1 79 ? -6.120 -1.280 -19.559 1.00 78.38 79 PRO A N 1
ATOM 622 C CA . PRO A 1 79 ? -6.047 -0.080 -20.392 1.00 78.38 79 PRO A CA 1
ATOM 623 C C . PRO A 1 79 ? -7.366 0.269 -21.091 1.00 78.38 79 PRO A C 1
ATOM 625 O O . PRO A 1 79 ? -7.557 1.408 -21.490 1.00 78.38 79 PRO A O 1
ATOM 628 N N . LEU A 1 80 ? -8.254 -0.709 -21.304 1.00 76.81 80 LEU A N 1
ATOM 629 C CA . LEU A 1 80 ? -9.608 -0.456 -21.811 1.00 76.81 80 LEU A CA 1
ATOM 630 C C . LEU A 1 80 ? -10.523 0.022 -20.681 1.00 76.81 80 LEU A C 1
ATOM 632 O O . LEU A 1 80 ? -11.392 0.854 -20.897 1.00 76.81 80 LEU A O 1
ATOM 636 N N . MET A 1 81 ? -10.298 -0.486 -19.470 1.00 76.56 81 MET A N 1
ATOM 637 C CA . MET A 1 81 ? -11.044 -0.124 -18.268 1.00 76.56 81 MET A CA 1
ATOM 638 C C . MET A 1 81 ? -10.614 1.230 -17.675 1.00 76.56 81 MET A C 1
ATOM 640 O O . MET A 1 81 ? -11.279 1.730 -16.773 1.00 76.56 81 MET A O 1
ATOM 644 N N . SER A 1 82 ? -9.549 1.867 -18.178 1.00 69.69 82 SER A N 1
ATOM 645 C CA . SER A 1 82 ? -9.112 3.192 -17.705 1.00 69.69 82 SER A CA 1
ATOM 646 C C . SER A 1 82 ? -10.162 4.284 -17.933 1.00 69.69 82 SER A C 1
ATOM 648 O O . SER A 1 82 ? -10.161 5.299 -17.234 1.00 69.69 82 SER A O 1
ATOM 650 N N . SER A 1 83 ? -11.112 4.055 -18.848 1.00 68.19 83 SER A N 1
ATOM 651 C CA . SER A 1 83 ? -12.274 4.922 -19.044 1.00 68.19 83 SER A CA 1
ATOM 652 C C . SER A 1 83 ? -13.128 5.067 -17.783 1.00 68.19 83 SER A C 1
ATOM 654 O O . SER A 1 83 ? -13.787 6.088 -17.628 1.00 68.19 83 SER A O 1
ATOM 656 N N . PHE A 1 84 ? -13.098 4.100 -16.854 1.00 66.62 84 PHE A N 1
ATOM 657 C CA . PHE A 1 84 ? -13.818 4.201 -15.579 1.00 66.62 84 PHE A CA 1
ATOM 658 C C . PHE A 1 84 ? -13.300 5.321 -14.668 1.00 66.62 84 PHE A C 1
ATOM 660 O O . PHE A 1 84 ? -14.026 5.745 -13.776 1.00 66.62 84 PHE A O 1
ATOM 667 N N . ALA A 1 85 ? -12.082 5.818 -14.899 1.00 62.28 85 ALA A N 1
ATOM 668 C CA . ALA A 1 85 ? -11.534 6.996 -14.224 1.00 62.28 85 ALA A CA 1
ATOM 669 C C . ALA A 1 85 ? -11.498 8.231 -15.144 1.00 62.28 85 ALA A C 1
ATOM 671 O O . ALA A 1 85 ? -10.733 9.156 -14.900 1.00 62.28 85 ALA A O 1
ATOM 672 N N . ASN A 1 86 ? -12.283 8.238 -16.230 1.00 69.19 86 ASN A N 1
ATOM 673 C CA . ASN A 1 86 ? -12.255 9.270 -17.274 1.00 69.19 86 ASN A CA 1
ATOM 674 C C . ASN A 1 86 ? -10.877 9.453 -17.942 1.00 69.19 86 ASN A C 1
ATOM 676 O O . ASN A 1 86 ? -10.592 10.502 -18.519 1.00 69.19 86 ASN A O 1
ATOM 680 N N . ILE A 1 87 ? -10.030 8.417 -17.925 1.00 68.12 87 ILE A N 1
ATOM 681 C CA . ILE A 1 87 ? -8.737 8.431 -18.612 1.00 68.12 87 ILE A CA 1
ATOM 682 C C . ILE A 1 87 ? -8.856 7.707 -19.940 1.00 68.12 87 ILE A C 1
ATOM 684 O O . ILE A 1 87 ? -9.055 6.489 -19.996 1.00 68.12 87 ILE A O 1
ATOM 688 N N . GLY A 1 88 ? -8.648 8.452 -21.024 1.00 72.56 88 GLY A N 1
ATOM 689 C CA . GLY A 1 88 ? -8.479 7.867 -22.347 1.00 72.56 88 GLY A CA 1
ATOM 690 C C . GLY A 1 88 ? -7.276 6.919 -22.392 1.00 72.56 88 GLY A C 1
ATOM 691 O O . GLY A 1 88 ? -6.220 7.206 -21.830 1.00 72.56 88 GLY A O 1
ATOM 692 N N . GLN A 1 89 ? -7.405 5.806 -23.113 1.00 79.56 89 GLN A N 1
ATOM 693 C CA . GLN A 1 89 ? -6.361 4.779 -23.226 1.00 79.56 89 GLN A CA 1
ATOM 694 C C . GLN A 1 89 ? -4.991 5.345 -23.660 1.00 79.56 89 GLN A C 1
ATOM 696 O O . GLN A 1 89 ? -3.949 4.867 -23.214 1.00 79.56 89 GLN A O 1
ATOM 701 N N . ALA A 1 90 ? -4.968 6.378 -24.509 1.00 75.69 90 ALA A N 1
ATOM 702 C CA . ALA A 1 90 ? -3.732 7.049 -24.914 1.00 75.69 90 ALA A CA 1
ATOM 703 C C . ALA A 1 90 ? -3.009 7.707 -23.723 1.00 75.69 90 ALA A C 1
ATOM 705 O O . ALA A 1 90 ? -1.806 7.512 -23.554 1.00 75.69 90 ALA A O 1
ATOM 706 N N . ASN A 1 91 ? -3.751 8.403 -22.855 1.00 74.06 91 ASN A N 1
ATOM 707 C CA . ASN A 1 91 ? -3.211 9.017 -21.641 1.00 74.06 91 ASN A CA 1
ATOM 708 C C . ASN A 1 91 ? -2.739 7.949 -20.653 1.00 74.06 91 ASN A C 1
ATOM 710 O O . ASN A 1 91 ? -1.681 8.104 -20.048 1.00 74.06 91 ASN A O 1
ATOM 714 N N . PHE A 1 92 ? -3.467 6.834 -20.537 1.00 80.69 92 PHE A N 1
ATOM 715 C CA . PHE A 1 92 ? -3.035 5.694 -19.727 1.00 80.69 92 PHE A CA 1
ATOM 716 C C . PHE A 1 92 ? -1.635 5.211 -20.139 1.00 80.69 92 PHE A C 1
ATOM 718 O O . PHE A 1 92 ? -0.724 5.124 -19.316 1.00 80.69 92 PHE A O 1
ATOM 725 N N . TRP A 1 93 ? -1.438 4.953 -21.435 1.00 80.88 93 TRP A N 1
ATOM 726 C CA . TRP A 1 93 ? -0.158 4.468 -21.950 1.00 80.88 93 TRP A CA 1
ATOM 727 C C . TRP A 1 93 ? 0.957 5.509 -21.896 1.00 80.88 93 TRP A C 1
ATOM 729 O O . TRP A 1 93 ? 2.105 5.147 -21.632 1.00 80.88 93 TRP A O 1
ATOM 739 N N . HIS A 1 94 ? 0.634 6.782 -22.128 1.00 77.94 94 HIS A N 1
ATOM 740 C CA . HIS A 1 94 ? 1.593 7.877 -22.033 1.00 77.94 94 HIS A CA 1
ATOM 741 C C . HIS A 1 94 ? 2.180 7.978 -20.619 1.00 77.94 94 HIS A C 1
ATOM 743 O O . HIS A 1 94 ? 3.397 7.924 -20.449 1.00 77.94 94 HIS A O 1
ATOM 749 N N . ASN A 1 95 ? 1.326 8.020 -19.595 1.00 75.50 95 ASN A N 1
ATOM 750 C CA . ASN A 1 95 ? 1.772 8.112 -18.205 1.00 75.50 95 ASN A CA 1
ATOM 751 C C . ASN A 1 95 ? 2.529 6.859 -17.756 1.00 75.50 95 ASN A C 1
ATOM 753 O O . ASN A 1 95 ? 3.572 6.972 -17.116 1.00 75.50 95 ASN A O 1
ATOM 757 N N . LEU A 1 96 ? 2.082 5.668 -18.167 1.00 77.31 96 LEU A N 1
ATOM 758 C CA . LEU A 1 96 ? 2.811 4.434 -17.880 1.00 77.31 96 LEU A CA 1
ATOM 759 C C . LEU A 1 96 ? 4.217 4.427 -18.513 1.00 77.31 96 LEU A C 1
ATOM 761 O O . LEU A 1 96 ? 5.175 3.977 -17.891 1.00 77.31 96 LEU A O 1
ATOM 765 N N . THR A 1 97 ? 4.360 4.967 -19.726 1.00 74.06 97 THR A N 1
ATOM 766 C CA . THR A 1 97 ? 5.663 5.114 -20.401 1.00 74.06 97 THR A CA 1
ATOM 767 C C . THR A 1 97 ? 6.567 6.115 -19.673 1.00 74.06 97 THR A C 1
ATOM 769 O O . THR A 1 97 ? 7.776 5.890 -19.572 1.00 74.06 97 THR A O 1
ATOM 772 N N . ASN A 1 98 ? 5.991 7.191 -19.124 1.00 70.44 98 ASN A N 1
ATOM 773 C CA . ASN A 1 98 ? 6.722 8.199 -18.351 1.00 70.44 98 ASN A CA 1
ATOM 774 C C . ASN A 1 98 ? 7.234 7.647 -17.013 1.00 70.44 98 ASN A C 1
ATOM 776 O O . ASN A 1 98 ? 8.373 7.931 -16.646 1.00 70.44 98 ASN A O 1
ATOM 780 N N . ILE A 1 99 ? 6.453 6.801 -16.327 1.00 67.00 99 ILE A N 1
ATOM 781 C CA . ILE A 1 99 ? 6.905 6.072 -15.123 1.00 67.00 99 ILE A CA 1
ATOM 782 C C . ILE A 1 99 ? 8.145 5.213 -15.438 1.00 67.00 99 ILE A C 1
ATOM 784 O O . ILE A 1 99 ? 9.029 5.046 -14.602 1.00 67.00 99 ILE A O 1
ATOM 788 N N . LEU A 1 100 ? 8.239 4.700 -16.664 1.00 61.88 100 LEU A N 1
ATOM 789 C CA . LEU A 1 100 ? 9.260 3.750 -17.108 1.00 61.88 100 LEU A CA 1
ATOM 790 C C . LEU A 1 100 ? 10.457 4.362 -17.830 1.00 61.88 100 LEU A C 1
ATOM 792 O O . LEU A 1 100 ? 11.284 3.617 -18.359 1.00 61.88 100 LEU A O 1
ATOM 796 N N . SER A 1 101 ? 10.565 5.691 -17.876 1.00 54.69 101 SER A N 1
ATOM 797 C CA . SER A 1 101 ? 11.637 6.390 -18.597 1.00 54.69 101 SER A CA 1
ATOM 798 C C . SER A 1 101 ? 11.850 5.855 -20.027 1.00 54.69 101 SER A C 1
ATOM 800 O O . SER A 1 101 ? 12.962 5.502 -20.410 1.00 54.69 101 SER A O 1
ATOM 802 N N . GLY A 1 102 ? 10.775 5.783 -20.824 1.00 55.97 102 GLY A N 1
ATOM 803 C CA . GLY A 1 102 ? 10.885 5.639 -22.284 1.00 55.97 102 GLY A CA 1
ATOM 804 C C . GLY A 1 102 ? 10.547 4.270 -22.886 1.00 55.97 102 GLY A C 1
ATOM 805 O O . GLY A 1 102 ? 10.719 4.098 -24.091 1.00 55.97 102 GLY A O 1
ATOM 806 N N . PHE A 1 103 ? 10.031 3.306 -22.114 1.00 63.22 103 PHE A N 1
ATOM 807 C CA . PHE A 1 103 ? 9.580 2.020 -22.667 1.00 63.22 103 PHE A CA 1
ATOM 808 C C . PHE A 1 103 ? 8.096 2.053 -23.063 1.00 63.22 103 PHE A C 1
ATOM 810 O O . PHE A 1 103 ? 7.218 2.205 -22.213 1.00 63.22 103 PHE A O 1
ATOM 817 N N . THR A 1 104 ? 7.790 1.870 -24.349 1.00 67.19 104 THR A N 1
ATOM 818 C CA . THR A 1 104 ? 6.409 1.907 -24.861 1.00 67.19 104 THR A CA 1
ATOM 819 C C . THR A 1 104 ? 5.694 0.571 -24.594 1.00 67.19 104 THR A C 1
ATOM 821 O O . THR A 1 104 ? 5.638 -0.315 -25.447 1.00 67.19 104 THR A O 1
ATOM 824 N N . ILE A 1 105 ? 5.149 0.386 -23.381 1.00 71.44 105 ILE A N 1
ATOM 825 C CA . ILE A 1 105 ? 4.490 -0.877 -22.966 1.00 71.44 105 ILE A CA 1
ATOM 826 C C . ILE A 1 105 ? 3.352 -1.294 -23.901 1.00 71.44 105 ILE A C 1
ATOM 828 O O . ILE A 1 105 ? 3.121 -2.486 -24.110 1.00 71.44 105 ILE A O 1
ATOM 832 N N . ASN A 1 106 ? 2.622 -0.338 -24.467 1.00 70.75 106 ASN A N 1
ATOM 833 C CA . ASN A 1 106 ? 1.488 -0.620 -25.347 1.00 70.75 106 ASN A CA 1
ATOM 834 C C . ASN A 1 106 ? 1.875 -1.444 -26.591 1.00 70.75 106 ASN A C 1
ATOM 836 O O . ASN A 1 106 ? 1.041 -2.219 -27.063 1.00 70.75 106 ASN A O 1
ATOM 840 N N . LEU A 1 107 ? 3.117 -1.316 -27.075 1.00 78.62 107 LEU A N 1
ATOM 841 C CA . LEU A 1 107 ? 3.653 -2.057 -28.223 1.00 78.62 107 LEU A CA 1
ATOM 842 C C . LEU A 1 107 ? 4.046 -3.496 -27.870 1.00 78.62 107 LEU A C 1
ATOM 844 O O . LEU A 1 107 ? 4.236 -4.326 -28.756 1.00 78.62 107 LEU A O 1
ATOM 848 N N . VAL A 1 108 ? 4.144 -3.813 -26.579 1.00 82.50 108 VAL A N 1
ATOM 849 C CA . VAL A 1 108 ? 4.489 -5.152 -26.118 1.00 82.50 108 VAL A CA 1
ATOM 850 C C . VAL A 1 108 ? 3.257 -6.066 -26.184 1.00 82.50 108 VAL A C 1
ATOM 852 O O . VAL A 1 108 ? 2.174 -5.680 -25.706 1.00 82.50 108 VAL A O 1
ATOM 855 N N . PRO A 1 109 ? 3.392 -7.291 -26.739 1.00 86.06 109 PRO A N 1
ATOM 856 C CA . PRO A 1 109 ? 2.335 -8.295 -26.717 1.00 86.06 109 PRO A CA 1
ATOM 857 C C . PRO A 1 109 ? 1.760 -8.477 -25.313 1.00 86.06 109 PRO A C 1
ATOM 859 O O . PRO A 1 109 ? 2.499 -8.488 -24.333 1.00 86.06 109 PRO A O 1
ATOM 862 N N . LYS A 1 110 ? 0.437 -8.649 -25.200 1.00 85.50 110 LYS A N 1
ATOM 863 C CA . LYS A 1 110 ? -0.260 -8.697 -23.900 1.00 85.50 110 LYS A CA 1
ATOM 864 C C . LYS A 1 110 ? 0.346 -9.703 -22.909 1.00 85.50 110 LYS A C 1
ATOM 866 O O . LYS A 1 110 ? 0.433 -9.403 -21.725 1.00 85.50 110 LYS A O 1
ATOM 871 N N . HIS A 1 111 ? 0.830 -10.843 -23.402 1.00 85.62 111 HIS A N 1
ATOM 872 C CA . HIS A 1 111 ? 1.455 -11.896 -22.597 1.00 85.62 111 HIS A CA 1
ATOM 873 C C . HIS A 1 111 ? 2.878 -11.566 -22.097 1.00 85.62 111 HIS A C 1
ATOM 875 O O . HIS A 1 111 ? 3.438 -12.335 -21.328 1.00 85.62 111 HIS A O 1
ATOM 881 N N . LEU A 1 112 ? 3.466 -10.443 -22.520 1.00 87.69 112 LEU A N 1
ATOM 882 C CA . LEU A 1 112 ? 4.783 -9.964 -22.083 1.00 87.69 112 LEU A CA 1
ATOM 883 C C . LEU A 1 112 ? 4.710 -8.668 -21.267 1.00 87.69 112 LEU A C 1
ATOM 885 O O . LEU A 1 112 ? 5.748 -8.180 -20.828 1.00 87.69 112 LEU A O 1
ATOM 889 N N . ARG A 1 113 ? 3.517 -8.107 -21.043 1.00 89.38 113 ARG A N 1
ATOM 890 C CA . ARG A 1 113 ? 3.340 -6.882 -20.243 1.00 89.38 113 ARG A CA 1
ATOM 891 C C . ARG A 1 113 ? 3.605 -7.159 -18.761 1.00 89.38 113 ARG A C 1
ATOM 893 O O . ARG A 1 113 ? 3.416 -8.293 -18.345 1.00 89.38 113 ARG A O 1
ATOM 900 N N . PRO A 1 114 ? 4.046 -6.187 -17.957 1.00 91.88 114 PRO A N 1
ATOM 901 C CA . PRO A 1 114 ? 4.371 -6.440 -16.557 1.00 91.88 114 PRO A CA 1
ATOM 902 C C . PRO A 1 114 ? 3.134 -6.446 -15.656 1.00 91.88 114 PRO A C 1
ATOM 904 O O . PRO A 1 114 ? 2.229 -5.629 -15.819 1.00 91.88 114 PRO A O 1
ATOM 907 N N . ASP A 1 115 ? 3.140 -7.305 -14.643 1.00 94.94 115 ASP A N 1
ATOM 908 C CA . ASP A 1 115 ? 2.293 -7.145 -13.461 1.00 94.94 115 ASP A CA 1
ATOM 909 C C . ASP A 1 115 ? 2.938 -6.247 -12.410 1.00 94.94 115 ASP A C 1
ATOM 911 O O . ASP A 1 115 ? 2.232 -5.486 -11.756 1.00 94.94 115 ASP A O 1
ATOM 915 N N . GLN A 1 116 ? 4.263 -6.335 -12.272 1.00 94.75 116 GLN A N 1
ATOM 916 C CA . GLN A 1 116 ? 5.068 -5.507 -11.378 1.00 94.75 116 GLN A CA 1
ATOM 917 C C . GLN A 1 116 ? 6.273 -4.954 -12.129 1.00 94.75 116 GLN A C 1
ATOM 919 O O . GLN A 1 116 ? 6.878 -5.631 -12.968 1.00 94.75 116 GLN A O 1
ATOM 924 N N . ILE A 1 117 ? 6.607 -3.713 -11.817 1.00 92.06 117 ILE A N 1
ATOM 925 C CA . ILE A 1 117 ? 7.691 -2.948 -12.409 1.00 92.06 117 ILE A CA 1
ATOM 926 C C . ILE A 1 117 ? 8.571 -2.442 -11.279 1.00 92.06 117 ILE A C 1
ATOM 928 O O . ILE A 1 117 ? 8.073 -1.864 -10.318 1.00 92.06 117 ILE A O 1
ATOM 932 N N . TYR A 1 118 ? 9.881 -2.571 -11.453 1.00 91.81 118 TYR A N 1
ATOM 933 C CA . TYR A 1 118 ? 10.871 -1.998 -10.559 1.00 91.81 118 TYR A CA 1
ATOM 934 C C . TYR A 1 118 ? 11.983 -1.314 -11.349 1.00 91.81 118 TYR A C 1
ATOM 936 O O . TYR A 1 118 ? 12.622 -1.926 -12.208 1.00 91.81 118 TYR A O 1
ATOM 944 N N . THR A 1 119 ? 12.250 -0.051 -11.041 1.00 87.69 119 THR A N 1
ATOM 945 C CA . THR A 1 119 ? 13.336 0.733 -11.643 1.00 87.69 119 THR A CA 1
ATOM 946 C C . THR A 1 119 ? 14.324 1.175 -10.570 1.00 87.69 119 THR A C 1
ATOM 948 O O . THR A 1 119 ? 14.010 1.169 -9.379 1.00 87.69 119 THR A O 1
ATOM 951 N N . GLY A 1 120 ? 15.529 1.584 -10.972 1.00 82.38 120 GLY A N 1
ATOM 952 C CA . GLY A 1 120 ? 16.500 2.178 -10.048 1.00 82.38 120 GLY A CA 1
ATOM 953 C C . GLY A 1 120 ? 17.080 1.214 -9.015 1.00 82.38 120 GLY A C 1
ATOM 954 O O . GLY A 1 120 ? 17.387 1.610 -7.888 1.00 82.38 120 GLY A O 1
ATOM 955 N N . LEU A 1 121 ? 17.204 -0.060 -9.388 1.00 83.50 121 LEU A N 1
ATOM 956 C CA . LEU A 1 121 ? 17.586 -1.161 -8.504 1.00 83.50 121 LEU A CA 1
ATOM 957 C C . LEU A 1 121 ? 19.099 -1.298 -8.289 1.00 83.50 121 LEU A C 1
ATOM 959 O O . LEU A 1 121 ? 19.636 -2.405 -8.331 1.00 83.50 121 LEU A O 1
ATOM 963 N N . ASN A 1 122 ? 19.787 -0.185 -8.055 1.00 78.00 122 ASN A N 1
ATOM 964 C CA . ASN A 1 122 ? 21.229 -0.167 -7.815 1.00 78.00 122 ASN A CA 1
ATOM 965 C C . ASN A 1 122 ? 21.533 -0.019 -6.324 1.00 78.00 122 ASN A C 1
ATOM 967 O O . ASN A 1 122 ? 20.792 0.698 -5.646 1.00 78.00 122 ASN A O 1
ATOM 971 N N . PRO A 1 123 ? 22.612 -0.632 -5.804 1.00 69.88 123 PRO A N 1
ATOM 972 C CA . PRO A 1 123 ? 23.138 -0.278 -4.489 1.00 69.88 123 PRO A CA 1
ATOM 973 C C . PRO A 1 123 ? 23.449 1.224 -4.458 1.00 69.88 123 PRO A C 1
ATOM 975 O O . PRO A 1 123 ? 24.048 1.749 -5.401 1.00 69.88 123 PRO A O 1
ATOM 978 N N . ARG A 1 124 ? 23.030 1.940 -3.411 1.00 69.44 124 ARG A N 1
ATOM 979 C CA . ARG A 1 124 ? 23.447 3.342 -3.240 1.00 69.44 124 ARG A CA 1
ATOM 980 C C . ARG A 1 124 ? 24.914 3.403 -2.816 1.00 69.44 124 ARG A C 1
ATOM 982 O O . ARG A 1 124 ? 25.422 2.467 -2.214 1.00 69.44 124 ARG A O 1
ATOM 989 N N . SER A 1 125 ? 25.585 4.525 -3.075 1.00 59.22 125 SER A N 1
ATOM 990 C CA . SER A 1 125 ? 27.002 4.725 -2.716 1.00 59.22 125 SER A CA 1
ATOM 991 C C . SER A 1 125 ? 27.293 4.581 -1.216 1.00 59.22 125 SER A C 1
ATOM 993 O O . SER A 1 125 ? 28.421 4.286 -0.837 1.00 59.22 125 SER A O 1
ATOM 995 N N . ASN A 1 126 ? 26.283 4.779 -0.367 1.00 61.72 126 ASN A N 1
ATOM 996 C CA . ASN A 1 126 ? 26.339 4.603 1.084 1.00 61.72 126 ASN A CA 1
ATOM 997 C C . ASN A 1 126 ? 25.772 3.254 1.572 1.00 61.72 126 ASN A C 1
ATOM 999 O O . ASN A 1 126 ? 25.781 2.989 2.773 1.00 61.72 126 ASN A O 1
ATOM 1003 N N . GLU A 1 127 ? 25.255 2.415 0.675 1.00 62.03 127 GLU A N 1
ATOM 1004 C CA . GLU A 1 127 ? 24.803 1.058 0.974 1.00 62.03 127 GLU A CA 1
ATOM 1005 C C . GLU A 1 127 ? 25.929 0.080 0.625 1.00 62.03 127 GLU A C 1
ATOM 1007 O O . GLU A 1 127 ? 26.536 0.155 -0.444 1.00 62.03 127 GLU A O 1
ATOM 1012 N N . THR A 1 128 ? 26.213 -0.880 1.507 1.00 59.28 128 THR A N 1
ATOM 1013 C CA . THR A 1 128 ? 27.028 -2.020 1.087 1.00 59.28 128 THR A CA 1
ATOM 1014 C C . THR A 1 128 ? 26.230 -2.841 0.077 1.00 59.28 128 THR A C 1
ATOM 1016 O O . THR A 1 128 ? 25.007 -2.939 0.147 1.00 59.28 128 THR A O 1
ATOM 1019 N N . ILE A 1 129 ? 26.912 -3.489 -0.863 1.00 56.25 129 ILE A N 1
ATOM 1020 C CA . ILE A 1 129 ? 26.273 -4.236 -1.965 1.00 56.25 129 ILE A CA 1
ATOM 1021 C C . ILE A 1 129 ? 25.504 -5.485 -1.461 1.00 56.25 129 ILE A C 1
ATOM 1023 O O . ILE A 1 129 ? 24.723 -6.099 -2.187 1.00 56.25 129 ILE A O 1
ATOM 1027 N N . SER A 1 130 ? 25.667 -5.851 -0.185 1.00 58.69 130 SER A N 1
ATOM 1028 C CA . SER A 1 130 ? 24.866 -6.869 0.507 1.00 58.69 130 SER A CA 1
ATOM 1029 C C . SER A 1 130 ? 23.545 -6.341 1.085 1.00 58.69 130 SER A C 1
ATOM 1031 O O . SER A 1 130 ? 22.674 -7.134 1.454 1.00 58.69 130 SER A O 1
ATOM 1033 N N . ASP A 1 131 ? 23.363 -5.024 1.153 1.00 71.19 131 ASP A N 1
ATOM 1034 C CA . ASP A 1 131 ? 22.222 -4.396 1.803 1.00 71.19 131 ASP A CA 1
ATOM 1035 C C . ASP A 1 131 ? 21.043 -4.201 0.843 1.00 71.19 131 ASP A C 1
ATOM 1037 O O . ASP A 1 131 ? 20.781 -3.132 0.299 1.00 71.19 131 ASP A O 1
ATOM 1041 N N . SER A 1 132 ? 20.305 -5.288 0.639 1.00 84.56 132 SER A N 1
ATOM 1042 C CA . SER A 1 132 ? 19.132 -5.347 -0.244 1.00 84.56 132 SER A CA 1
ATOM 1043 C C . SER A 1 132 ? 17.845 -4.797 0.379 1.00 84.56 132 SER A C 1
ATOM 1045 O O . SER A 1 132 ? 16.804 -4.800 -0.276 1.00 84.56 132 SER A O 1
ATOM 1047 N N . ARG A 1 133 ? 17.878 -4.327 1.633 1.00 87.75 133 ARG A N 1
ATOM 1048 C CA . ARG A 1 133 ? 16.669 -3.985 2.405 1.00 87.75 133 ARG A CA 1
ATOM 1049 C C . ARG A 1 133 ? 15.810 -2.923 1.748 1.00 87.75 133 ARG A C 1
ATOM 1051 O O . ARG A 1 133 ? 14.609 -3.116 1.653 1.00 87.75 133 ARG A O 1
ATOM 1058 N N . ARG A 1 134 ? 16.418 -1.848 1.241 1.00 89.62 134 ARG A N 1
ATOM 1059 C CA . ARG A 1 134 ? 15.690 -0.773 0.551 1.00 89.62 134 ARG A CA 1
ATOM 1060 C C . ARG A 1 134 ? 14.905 -1.279 -0.653 1.00 89.62 134 ARG A C 1
ATOM 1062 O O . ARG A 1 134 ? 13.778 -0.851 -0.888 1.00 89.62 134 ARG A O 1
ATOM 1069 N N . ILE A 1 135 ? 15.536 -2.156 -1.430 1.00 91.12 135 ILE A N 1
ATOM 1070 C CA . ILE A 1 135 ? 14.935 -2.737 -2.626 1.00 91.12 135 ILE A CA 1
ATOM 1071 C C . ILE A 1 135 ? 13.842 -3.722 -2.210 1.00 91.12 135 ILE A C 1
ATOM 1073 O O . ILE A 1 135 ? 12.746 -3.684 -2.754 1.00 91.12 135 ILE A O 1
ATOM 1077 N N . HIS A 1 136 ? 14.105 -4.570 -1.214 1.00 94.50 136 HIS A N 1
ATOM 1078 C CA . HIS A 1 136 ? 13.112 -5.511 -0.708 1.00 94.50 136 HIS A CA 1
ATOM 1079 C C . HIS A 1 136 ? 11.903 -4.833 -0.072 1.00 94.50 136 HIS A C 1
ATOM 1081 O O . HIS A 1 136 ? 10.801 -5.293 -0.319 1.00 94.50 136 HIS A O 1
ATOM 1087 N N . GLN A 1 137 ? 12.073 -3.737 0.666 1.00 95.56 137 GLN A N 1
ATOM 1088 C CA . GLN A 1 137 ? 10.953 -2.983 1.224 1.00 95.56 137 GLN A CA 1
ATOM 1089 C C . GLN A 1 137 ? 10.031 -2.463 0.115 1.00 95.56 137 GLN A C 1
ATOM 1091 O O . GLN A 1 137 ? 8.829 -2.691 0.183 1.00 95.56 137 GLN A O 1
ATOM 1096 N N . LEU A 1 138 ? 10.593 -1.900 -0.965 1.00 95.50 138 LEU A N 1
ATOM 1097 C CA . LEU A 1 138 ? 9.806 -1.550 -2.153 1.00 95.50 138 LEU A CA 1
ATOM 1098 C C . LEU A 1 138 ? 9.121 -2.780 -2.766 1.00 95.50 138 LEU A C 1
ATOM 1100 O O . LEU A 1 138 ? 7.956 -2.728 -3.133 1.00 95.50 138 LEU A O 1
ATOM 1104 N N . ILE A 1 139 ? 9.823 -3.908 -2.879 1.00 97.19 139 ILE A N 1
ATOM 1105 C CA . ILE A 1 139 ? 9.220 -5.142 -3.400 1.00 97.19 139 ILE A CA 1
ATOM 1106 C C . ILE A 1 139 ? 8.062 -5.604 -2.519 1.00 97.19 139 ILE A C 1
ATOM 1108 O O . ILE A 1 139 ? 7.058 -6.061 -3.053 1.00 97.19 139 ILE A O 1
ATOM 1112 N N . PHE A 1 140 ? 8.169 -5.480 -1.198 1.00 98.31 140 PHE A N 1
ATOM 1113 C CA . PHE A 1 140 ? 7.105 -5.838 -0.265 1.00 98.31 140 PHE A CA 1
ATOM 1114 C C . PHE A 1 140 ? 5.896 -4.911 -0.406 1.00 98.31 140 PHE A C 1
ATOM 1116 O O . PHE A 1 140 ? 4.776 -5.415 -0.406 1.00 98.31 140 PHE A O 1
ATOM 1123 N N . HIS A 1 141 ? 6.118 -3.610 -0.610 1.00 98.19 141 HIS A N 1
ATOM 1124 C CA . HIS A 1 141 ? 5.072 -2.630 -0.915 1.00 98.1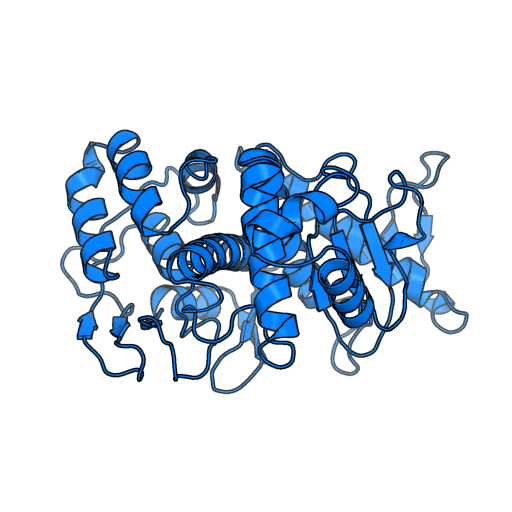9 141 HIS A CA 1
ATOM 1125 C C . HIS A 1 141 ? 4.272 -3.038 -2.159 1.00 98.19 141 HIS A C 1
ATOM 1127 O O . HIS A 1 141 ? 3.074 -3.317 -2.094 1.00 98.19 141 HIS A O 1
ATOM 1133 N N . GLU A 1 142 ? 4.973 -3.199 -3.284 1.00 97.88 142 GLU A N 1
ATOM 1134 C CA . GLU A 1 142 ? 4.376 -3.594 -4.564 1.00 97.88 142 GLU A CA 1
ATOM 1135 C C . GLU A 1 142 ? 3.751 -4.998 -4.503 1.00 97.88 142 GLU A C 1
ATOM 1137 O O . GLU A 1 142 ? 2.702 -5.270 -5.085 1.00 97.88 142 GLU A O 1
ATOM 1142 N N . SER A 1 143 ? 4.333 -5.906 -3.719 1.00 98.38 143 SER A N 1
ATOM 1143 C CA . SER A 1 143 ? 3.749 -7.233 -3.515 1.00 98.38 143 SER A CA 1
ATOM 1144 C C . SER A 1 143 ? 2.467 -7.185 -2.678 1.00 98.38 143 SER A C 1
ATOM 1146 O O . SER A 1 143 ? 1.555 -7.984 -2.912 1.00 98.38 143 SER A O 1
ATOM 1148 N N . GLY A 1 144 ? 2.366 -6.235 -1.743 1.00 98.25 144 GLY A N 1
ATOM 1149 C CA . GLY A 1 144 ? 1.138 -5.903 -1.025 1.00 98.25 144 GLY A CA 1
ATOM 1150 C C . GLY A 1 144 ? 0.035 -5.445 -1.974 1.00 98.25 144 GLY A C 1
ATOM 1151 O O . GLY A 1 144 ? -1.082 -5.963 -1.909 1.00 98.25 144 GLY A O 1
ATOM 1152 N N . HIS A 1 145 ? 0.359 -4.564 -2.922 1.00 98.19 145 HIS A N 1
ATOM 1153 C CA . HIS A 1 145 ? -0.550 -4.205 -4.010 1.00 98.19 145 HIS A CA 1
ATOM 1154 C C . HIS A 1 145 ? -0.944 -5.415 -4.859 1.00 98.19 145 HIS A C 1
ATOM 1156 O O . HIS A 1 145 ? -2.130 -5.621 -5.107 1.00 98.19 145 HIS A O 1
ATOM 1162 N N . TYR A 1 146 ? 0.009 -6.262 -5.255 1.00 98.00 146 TYR A N 1
ATOM 1163 C CA . TYR A 1 146 ? -0.272 -7.430 -6.092 1.00 98.00 146 TYR A CA 1
ATOM 1164 C C . TYR A 1 146 ? -1.254 -8.397 -5.423 1.00 98.00 146 TYR A C 1
ATOM 1166 O O . TYR A 1 146 ? -2.179 -8.892 -6.079 1.00 98.00 146 TYR A O 1
ATOM 1174 N N . SER A 1 147 ? -1.060 -8.708 -4.138 1.00 97.94 147 SER A N 1
ATOM 1175 C CA . SER A 1 147 ? -1.949 -9.625 -3.414 1.00 97.94 147 SER A CA 1
ATOM 1176 C C . SER A 1 147 ? -3.331 -9.020 -3.204 1.00 97.94 147 SER A C 1
ATOM 1178 O O . SER A 1 147 ? -4.333 -9.708 -3.416 1.00 97.94 147 SER A O 1
ATOM 1180 N N . HIS A 1 148 ? -3.395 -7.722 -2.891 1.00 97.81 148 HIS A N 1
ATOM 1181 C CA . HIS A 1 148 ? -4.648 -6.985 -2.792 1.00 97.81 148 HIS A CA 1
ATOM 1182 C C . HIS A 1 148 ? -5.395 -7.014 -4.128 1.00 97.81 148 HIS A C 1
ATOM 1184 O O . HIS A 1 148 ? -6.517 -7.514 -4.177 1.00 97.81 148 HIS A O 1
ATOM 1190 N N . ALA A 1 149 ? -4.744 -6.615 -5.225 1.00 96.88 149 ALA A N 1
ATOM 1191 C CA . ALA A 1 149 ? -5.268 -6.664 -6.589 1.00 96.88 149 ALA A CA 1
ATOM 1192 C C . ALA A 1 149 ? -5.790 -8.060 -6.953 1.00 96.88 149 ALA A C 1
ATOM 1194 O O . ALA A 1 149 ? -6.912 -8.218 -7.431 1.00 96.88 149 ALA A O 1
ATOM 1195 N N . SER A 1 150 ? -4.992 -9.090 -6.660 1.00 96.69 150 SER A N 1
ATOM 1196 C CA . SER A 1 150 ? -5.325 -10.492 -6.922 1.00 96.69 150 SER A CA 1
ATOM 1197 C C . SER A 1 150 ? -6.516 -10.997 -6.113 1.00 96.69 150 SER A C 1
ATOM 1199 O O . SER A 1 150 ? -7.128 -11.992 -6.505 1.00 96.69 150 SER A O 1
ATOM 1201 N N . LYS A 1 151 ? -6.828 -10.356 -4.984 1.00 96.12 151 LYS A N 1
ATOM 1202 C CA . LYS A 1 151 ? -7.973 -10.677 -4.135 1.00 96.12 151 LYS A CA 1
ATOM 1203 C C . LYS A 1 151 ? -9.245 -9.945 -4.565 1.00 96.12 151 LYS A C 1
ATOM 1205 O O . LYS A 1 151 ? -10.300 -10.567 -4.646 1.00 96.12 151 LYS A O 1
ATOM 1210 N N . VAL A 1 152 ? -9.152 -8.648 -4.841 1.00 95.31 152 VAL A N 1
ATOM 1211 C CA . VAL A 1 152 ? -10.301 -7.788 -5.189 1.00 95.31 152 VAL A CA 1
ATOM 1212 C C . VAL A 1 152 ? -10.713 -7.893 -6.657 1.00 95.31 152 VAL A C 1
ATOM 1214 O O . VAL A 1 152 ? -11.859 -7.615 -7.006 1.00 95.31 152 VAL A O 1
ATOM 1217 N N . GLY A 1 153 ? -9.796 -8.324 -7.524 1.00 93.81 153 GLY A N 1
ATOM 1218 C CA . GLY A 1 153 ? -10.052 -8.562 -8.937 1.00 93.81 153 GLY A CA 1
ATOM 1219 C C . GLY A 1 153 ? -9.873 -7.336 -9.836 1.00 93.81 153 GLY A C 1
ATOM 1220 O O . GLY A 1 153 ? -9.648 -6.205 -9.400 1.00 93.81 153 GLY A O 1
ATOM 1221 N N . ALA A 1 154 ? -9.990 -7.589 -11.142 1.00 91.06 154 ALA A N 1
ATOM 1222 C CA . ALA A 1 154 ? -9.621 -6.644 -12.194 1.00 91.06 154 ALA A CA 1
ATOM 1223 C C . ALA A 1 154 ? -10.398 -5.323 -12.144 1.00 91.06 154 ALA A C 1
ATOM 1225 O O . ALA A 1 154 ? -9.815 -4.277 -12.395 1.00 91.06 154 ALA A O 1
ATOM 1226 N N . SER A 1 155 ? -11.696 -5.352 -11.827 1.00 88.44 155 SER A N 1
ATOM 1227 C CA . SER A 1 155 ? -12.534 -4.145 -11.841 1.00 88.44 155 SER A CA 1
ATOM 1228 C C . SER A 1 155 ? -12.151 -3.152 -10.760 1.00 88.44 155 SER A C 1
ATOM 1230 O O . SER A 1 155 ? -12.022 -1.966 -11.048 1.00 88.44 155 SER A O 1
ATOM 1232 N N . TYR A 1 156 ? -11.922 -3.631 -9.539 1.00 92.25 156 TYR A N 1
ATOM 1233 C CA . TYR A 1 156 ? -11.432 -2.782 -8.461 1.00 92.25 156 TYR A CA 1
ATOM 1234 C C . TYR A 1 156 ? -10.058 -2.210 -8.822 1.00 92.25 156 TYR A C 1
ATOM 1236 O O . TYR A 1 156 ? -9.851 -0.999 -8.751 1.00 92.25 156 TYR A O 1
ATOM 1244 N N . TRP A 1 157 ? -9.140 -3.076 -9.275 1.00 93.50 157 TRP A N 1
ATOM 1245 C CA . TRP A 1 157 ? -7.776 -2.659 -9.591 1.00 93.50 157 TRP A CA 1
ATOM 1246 C C . TRP A 1 157 ? -7.719 -1.668 -10.757 1.00 93.50 157 TRP A C 1
ATOM 1248 O O . TRP A 1 157 ? -6.957 -0.709 -10.709 1.00 93.50 157 TRP A O 1
ATOM 1258 N N . ALA A 1 158 ? -8.580 -1.838 -11.765 1.00 88.12 158 ALA A N 1
ATOM 1259 C CA . ALA A 1 158 ? -8.738 -0.891 -12.865 1.00 88.12 158 ALA A CA 1
ATOM 1260 C C . ALA A 1 158 ? -9.068 0.505 -12.366 1.00 88.12 158 ALA A C 1
ATOM 1262 O O . ALA A 1 158 ? -8.461 1.472 -12.810 1.00 88.12 158 ALA A O 1
ATOM 1263 N N . GLN A 1 159 ? -10.026 0.610 -11.448 1.00 87.69 159 GLN A N 1
ATOM 1264 C CA . GLN A 1 159 ? -10.457 1.906 -10.958 1.00 87.69 159 GLN A CA 1
ATOM 1265 C C . GLN A 1 159 ? -9.398 2.545 -10.054 1.00 87.69 159 GLN A C 1
ATOM 1267 O O . GLN A 1 159 ? -9.218 3.757 -10.127 1.00 87.69 159 GLN A O 1
ATOM 1272 N N . LEU A 1 160 ? -8.690 1.762 -9.232 1.00 92.38 160 LEU A N 1
ATOM 1273 C CA . LEU A 1 160 ? -7.565 2.263 -8.435 1.00 92.38 160 LEU A CA 1
ATOM 1274 C C . LEU A 1 160 ? -6.436 2.777 -9.336 1.00 92.38 160 LEU A C 1
ATOM 1276 O O . LEU A 1 160 ? -6.133 3.965 -9.321 1.00 92.38 160 LEU A O 1
ATOM 1280 N N . PHE A 1 161 ? -5.867 1.895 -10.159 1.00 89.81 161 PHE A N 1
ATOM 1281 C CA . PHE A 1 161 ? -4.675 2.208 -10.939 1.00 89.81 161 PHE A CA 1
ATOM 1282 C C . PHE A 1 161 ? -4.951 3.293 -11.985 1.00 89.81 161 PHE A C 1
ATOM 1284 O O . PHE A 1 161 ? -4.122 4.165 -12.227 1.00 89.81 161 PHE A O 1
ATOM 1291 N N . ALA A 1 162 ? -6.148 3.303 -12.586 1.00 85.31 162 ALA A N 1
ATOM 1292 C CA . ALA A 1 162 ? -6.535 4.414 -13.442 1.00 85.31 162 ALA A CA 1
ATOM 1293 C C . ALA A 1 162 ? -6.615 5.722 -12.641 1.00 85.31 162 ALA A C 1
ATOM 1295 O O . ALA A 1 162 ? -6.100 6.721 -13.111 1.00 85.31 162 ALA A O 1
ATOM 1296 N N . SER A 1 163 ? -7.153 5.739 -11.420 1.00 88.81 163 SER A N 1
ATOM 1297 C CA . SER A 1 163 ? -7.197 6.970 -10.612 1.00 88.81 163 SER A CA 1
ATOM 1298 C C . SER A 1 163 ? -5.806 7.545 -10.320 1.00 88.81 163 SER A C 1
ATOM 1300 O O . SER A 1 163 ? -5.599 8.745 -10.490 1.00 88.81 163 SER A O 1
ATOM 1302 N N . GLU A 1 164 ? -4.836 6.696 -9.976 1.00 91.06 164 GLU A N 1
ATOM 1303 C CA . GLU A 1 164 ? -3.438 7.102 -9.758 1.00 91.06 164 GLU A CA 1
ATOM 1304 C C . GLU A 1 164 ? -2.811 7.685 -11.027 1.00 91.06 164 GLU A C 1
ATOM 1306 O O . GLU A 1 164 ? -2.200 8.753 -11.007 1.00 91.06 164 GLU A O 1
ATOM 1311 N N . ILE A 1 165 ? -3.029 7.031 -12.171 1.00 86.25 165 ILE A N 1
ATOM 1312 C CA . ILE A 1 165 ? -2.577 7.535 -13.471 1.00 86.25 165 ILE A CA 1
ATOM 1313 C C . ILE A 1 165 ? -3.256 8.871 -13.822 1.00 86.25 165 ILE A C 1
ATOM 1315 O O . ILE A 1 165 ? -2.625 9.724 -14.453 1.00 86.25 165 ILE A O 1
ATOM 1319 N N . SER A 1 166 ? -4.506 9.089 -13.393 1.00 85.00 166 SER A N 1
ATOM 1320 C CA . SER A 1 166 ? -5.210 10.370 -13.574 1.00 85.00 166 SER A CA 1
ATOM 1321 C C . SER A 1 166 ? -4.465 11.474 -12.860 1.00 85.00 166 SER A C 1
ATOM 1323 O O . SER A 1 166 ? -4.225 12.534 -13.430 1.00 85.00 166 SER A O 1
ATOM 1325 N N . ASN A 1 167 ? -4.091 11.209 -11.612 1.00 89.19 167 ASN A N 1
ATOM 1326 C CA . ASN A 1 167 ? -3.428 12.187 -10.776 1.00 89.19 167 ASN A CA 1
ATOM 1327 C C . ASN A 1 167 ? -2.023 12.487 -11.297 1.00 89.19 167 ASN A C 1
ATOM 1329 O O . ASN A 1 167 ? -1.667 13.653 -11.422 1.00 89.19 167 ASN A O 1
ATOM 1333 N N . ILE A 1 168 ? -1.275 11.472 -11.746 1.00 87.31 168 ILE A N 1
ATOM 1334 C CA . ILE A 1 168 ? 0.017 11.673 -12.422 1.00 87.31 168 ILE A CA 1
ATOM 1335 C C . ILE A 1 168 ? -0.141 12.619 -13.619 1.00 87.31 168 ILE A C 1
ATOM 1337 O O . ILE A 1 168 ? 0.653 13.548 -13.772 1.00 87.31 168 ILE A O 1
ATOM 1341 N N . HIS A 1 169 ? -1.171 12.405 -14.443 1.00 82.56 169 HIS A N 1
ATOM 1342 C CA . HIS A 1 169 ? -1.431 13.225 -15.624 1.00 82.56 169 HIS A CA 1
ATOM 1343 C C . HIS A 1 169 ? -1.798 14.673 -15.277 1.00 82.56 169 HIS A C 1
ATOM 1345 O O . HIS A 1 169 ? -1.303 15.601 -15.913 1.00 82.56 169 HIS A O 1
ATOM 1351 N N . LEU A 1 170 ? -2.687 14.856 -14.298 1.00 85.06 170 LEU A N 1
ATOM 1352 C CA . LEU A 1 170 ? -3.305 16.145 -13.982 1.00 85.06 170 LEU A CA 1
ATOM 1353 C C . LEU A 1 170 ? -2.504 16.968 -12.964 1.00 85.06 170 LEU A C 1
ATOM 1355 O O . LEU A 1 170 ? -2.616 18.192 -12.946 1.00 85.06 170 LEU A O 1
ATOM 1359 N N . HIS A 1 171 ? -1.684 16.319 -12.139 1.00 87.00 171 HIS A N 1
ATOM 1360 C CA . HIS A 1 171 ? -1.020 16.914 -10.976 1.00 87.00 171 HIS A CA 1
ATOM 1361 C C . HIS A 1 171 ? 0.501 16.710 -10.993 1.00 87.00 171 HIS A C 1
ATOM 1363 O O . HIS A 1 171 ? 1.136 16.536 -9.955 1.00 87.00 171 HIS A O 1
ATOM 1369 N N . GLY A 1 172 ? 1.112 16.753 -12.181 1.00 80.56 172 GLY A N 1
ATOM 1370 C CA . GLY A 1 172 ? 2.568 16.885 -12.312 1.00 80.56 172 GLY A CA 1
ATOM 1371 C C . GLY A 1 172 ? 3.367 15.671 -11.832 1.00 80.56 172 GLY A C 1
ATOM 1372 O O . GLY A 1 172 ? 4.511 15.820 -11.406 1.00 80.56 172 GLY A O 1
ATOM 1373 N N . GLY A 1 173 ? 2.783 14.474 -11.912 1.00 82.81 173 GLY A N 1
ATOM 1374 C CA . GLY A 1 173 ? 3.462 13.223 -11.581 1.00 82.81 173 GLY A CA 1
ATOM 1375 C C . GLY A 1 173 ? 3.243 12.688 -10.165 1.00 82.81 173 GLY A C 1
ATOM 1376 O O . GLY A 1 173 ? 3.853 11.672 -9.837 1.00 82.81 173 GLY A O 1
ATOM 1377 N N . ASP A 1 174 ? 2.394 13.314 -9.342 1.00 88.06 174 ASP A N 1
ATOM 1378 C CA . ASP A 1 174 ? 1.968 12.745 -8.054 1.00 88.06 174 ASP A CA 1
ATOM 1379 C C . ASP A 1 174 ? 0.730 11.842 -8.249 1.00 88.06 174 ASP A C 1
ATOM 1381 O O . ASP A 1 174 ? -0.333 12.359 -8.594 1.00 88.06 174 ASP A O 1
ATOM 1385 N N . PRO A 1 175 ? 0.818 10.513 -8.033 1.00 89.94 175 PRO A N 1
ATOM 1386 C CA . PRO A 1 175 ? -0.333 9.607 -8.146 1.00 89.94 175 PRO A CA 1
ATOM 1387 C C . PRO A 1 175 ? -1.397 9.805 -7.061 1.00 89.94 175 PRO A C 1
ATOM 1389 O O . PRO A 1 175 ? -2.524 9.330 -7.204 1.00 89.94 175 PRO A O 1
ATOM 1392 N N . TYR A 1 176 ? -1.076 10.519 -5.987 1.00 93.25 176 TYR A N 1
ATOM 1393 C CA . TYR A 1 176 ? -1.911 10.591 -4.793 1.00 93.25 176 TYR A CA 1
ATOM 1394 C C . TYR A 1 176 ? -2.537 11.974 -4.602 1.00 93.25 176 TYR A C 1
ATOM 1396 O O . TYR A 1 176 ? -3.661 12.078 -4.103 1.00 93.25 176 TYR A O 1
ATOM 1404 N N . TYR A 1 177 ? -1.806 13.021 -5.004 1.00 92.88 177 TYR A N 1
ATOM 1405 C CA . TYR A 1 177 ? -2.156 14.425 -4.787 1.00 92.88 177 TYR A CA 1
ATOM 1406 C C . TYR A 1 177 ? -2.559 14.669 -3.313 1.00 92.88 177 TYR A C 1
ATOM 1408 O O . TYR A 1 177 ? -1.930 14.128 -2.396 1.00 92.88 177 TYR A O 1
ATOM 1416 N N . ASP A 1 178 ? -3.612 15.446 -3.068 1.00 94.12 178 ASP A N 1
ATOM 1417 C CA . ASP A 1 178 ? -4.149 15.771 -1.740 1.00 94.12 178 ASP A CA 1
ATOM 1418 C C . ASP A 1 178 ? -5.227 14.781 -1.239 1.00 94.12 178 ASP A C 1
ATOM 1420 O O . ASP A 1 178 ? -5.851 15.003 -0.199 1.00 94.12 178 ASP A O 1
ATOM 1424 N N . GLY A 1 179 ? -5.473 13.694 -1.981 1.00 94.31 179 GLY A N 1
ATOM 1425 C CA . GLY A 1 179 ? -6.509 12.703 -1.678 1.00 94.31 179 GLY A CA 1
ATOM 1426 C C . GLY A 1 179 ? -7.936 13.086 -2.095 1.00 94.31 179 GLY A C 1
ATOM 1427 O O . GLY A 1 179 ? -8.874 12.333 -1.803 1.00 94.31 179 GLY A O 1
ATOM 1428 N N . THR A 1 180 ? -8.134 14.214 -2.784 1.00 94.31 180 THR A N 1
ATOM 1429 C CA . THR A 1 180 ? -9.444 14.621 -3.333 1.00 94.31 180 THR A CA 1
ATOM 1430 C C . THR A 1 180 ? -9.615 14.321 -4.818 1.00 94.31 180 THR A C 1
ATOM 1432 O O . THR A 1 180 ? -10.744 14.313 -5.313 1.00 94.31 180 THR A O 1
ATOM 1435 N N . SER A 1 181 ? -8.518 14.021 -5.514 1.00 90.81 181 SER A N 1
ATOM 1436 C CA . SER A 1 181 ? -8.496 13.776 -6.958 1.00 90.81 181 SER A CA 1
ATOM 1437 C C . SER A 1 181 ? -8.271 12.295 -7.303 1.00 90.81 181 SER A C 1
ATOM 1439 O O . SER A 1 181 ? -7.623 11.574 -6.537 1.00 90.81 181 SER A O 1
ATOM 1441 N N . PRO A 1 182 ? -8.816 11.805 -8.437 1.00 88.06 182 PRO A N 1
ATOM 1442 C CA . PRO A 1 182 ? -9.742 12.490 -9.356 1.00 88.06 182 PRO A CA 1
ATOM 1443 C C . PRO A 1 182 ? -11.166 12.655 -8.788 1.00 88.06 182 PRO A C 1
ATOM 1445 O O . PRO A 1 182 ? -12.009 13.321 -9.384 1.00 88.06 182 PRO A O 1
ATOM 1448 N N . SER A 1 183 ? -11.455 12.029 -7.649 1.00 91.50 183 SER A N 1
ATOM 1449 C CA . SER A 1 183 ? -12.663 12.240 -6.850 1.00 91.50 183 SER A CA 1
ATOM 1450 C C . SER A 1 183 ? -12.407 11.807 -5.406 1.00 91.50 183 SER A C 1
ATOM 1452 O O . SER A 1 183 ? -11.485 11.033 -5.139 1.00 91.50 183 SER A O 1
ATOM 1454 N N . LEU A 1 184 ? -13.265 12.216 -4.466 1.00 92.50 184 LEU A N 1
ATOM 1455 C CA . LEU A 1 184 ? -13.166 11.779 -3.066 1.00 92.50 184 LEU A CA 1
ATOM 1456 C C . LEU A 1 184 ? -13.249 10.253 -2.908 1.00 92.50 184 LEU A C 1
ATOM 1458 O O . LEU A 1 184 ? -12.589 9.691 -2.031 1.00 92.50 184 LEU A O 1
ATOM 1462 N N . GLN A 1 185 ? -14.030 9.577 -3.755 1.00 92.75 185 GLN A N 1
ATOM 1463 C CA . GLN A 1 185 ? -14.137 8.117 -3.751 1.00 92.75 185 GLN A CA 1
ATOM 1464 C C . GLN A 1 185 ? -12.852 7.460 -4.267 1.00 92.75 185 GLN A C 1
ATOM 1466 O O . GLN A 1 185 ? -12.376 6.493 -3.677 1.00 92.75 185 GLN A O 1
ATOM 1471 N N . ALA A 1 186 ? -12.276 7.994 -5.346 1.00 92.31 186 ALA A N 1
ATOM 1472 C CA . ALA A 1 186 ? -11.011 7.510 -5.884 1.00 92.31 186 ALA A CA 1
ATOM 1473 C C . ALA A 1 186 ? -9.871 7.704 -4.880 1.00 92.31 186 ALA A C 1
ATOM 1475 O O . ALA A 1 186 ? -9.136 6.758 -4.606 1.00 92.31 186 ALA A O 1
ATOM 1476 N N . GLY A 1 187 ? -9.807 8.882 -4.254 1.00 94.75 187 GLY A N 1
ATOM 1477 C CA . GLY A 1 187 ? -8.911 9.144 -3.138 1.00 94.75 187 GLY A CA 1
ATOM 1478 C C . GLY A 1 187 ? -9.097 8.116 -2.026 1.00 94.75 187 GLY A C 1
ATOM 1479 O O . GLY A 1 187 ? -8.136 7.475 -1.640 1.00 94.75 187 GLY A O 1
ATOM 1480 N N . ALA A 1 188 ? -10.328 7.848 -1.578 1.00 95.81 188 ALA A N 1
ATOM 1481 C CA . ALA A 1 188 ? -10.570 6.897 -0.488 1.00 95.81 188 ALA A CA 1
ATOM 1482 C C . ALA A 1 188 ? -10.053 5.482 -0.814 1.00 95.81 188 ALA A C 1
ATOM 1484 O O . ALA A 1 188 ? -9.505 4.807 0.061 1.00 95.81 188 ALA A O 1
ATOM 1485 N N . ARG A 1 189 ? -10.160 5.071 -2.084 1.00 96.31 189 ARG A N 1
ATOM 1486 C CA . ARG A 1 189 ? -9.614 3.803 -2.577 1.00 96.31 189 ARG A CA 1
ATOM 1487 C C . ARG A 1 189 ? -8.092 3.783 -2.602 1.00 96.31 189 ARG A C 1
ATOM 1489 O O . ARG A 1 189 ? -7.506 2.789 -2.178 1.00 96.31 189 ARG A O 1
ATOM 1496 N N . ILE A 1 190 ? -7.473 4.863 -3.075 1.00 96.94 190 ILE A N 1
ATOM 1497 C CA . ILE A 1 190 ? -6.017 5.041 -3.057 1.00 96.94 190 ILE A CA 1
ATOM 1498 C C . ILE A 1 190 ? -5.508 4.949 -1.617 1.00 96.94 190 ILE A C 1
ATOM 1500 O O . ILE A 1 190 ? -4.638 4.138 -1.335 1.00 96.94 190 ILE A O 1
ATOM 1504 N N . GLY A 1 191 ? -6.117 5.677 -0.679 1.00 97.44 191 GLY A N 1
ATOM 1505 C CA . GLY A 1 191 ? -5.682 5.694 0.721 1.00 97.44 191 GLY A CA 1
ATOM 1506 C C . GLY A 1 191 ? -5.773 4.342 1.414 1.00 97.44 191 GLY A C 1
ATOM 1507 O O . GLY A 1 191 ? -4.899 4.016 2.216 1.00 97.44 191 GLY A O 1
ATOM 1508 N N . LEU A 1 192 ? -6.786 3.537 1.075 1.00 98.06 192 LEU A N 1
ATOM 1509 C CA . LEU A 1 192 ? -6.881 2.156 1.540 1.00 98.06 192 LEU A CA 1
ATOM 1510 C C . LEU A 1 192 ? -5.795 1.269 0.913 1.00 98.06 192 LEU A C 1
ATOM 1512 O O . LEU A 1 192 ? -5.153 0.488 1.614 1.00 98.06 192 LEU A O 1
ATOM 1516 N N . ALA A 1 193 ? -5.606 1.348 -0.407 1.00 98.12 193 ALA A N 1
ATOM 1517 C CA . ALA A 1 193 ? -4.666 0.488 -1.121 1.00 98.12 193 ALA A CA 1
ATOM 1518 C C . ALA A 1 193 ? -3.206 0.779 -0.744 1.00 98.12 193 ALA A C 1
ATOM 1520 O O . ALA A 1 193 ? -2.453 -0.155 -0.475 1.00 98.12 193 ALA A O 1
ATOM 1521 N N . GLU A 1 194 ? -2.842 2.056 -0.683 1.00 97.88 194 GLU A N 1
ATOM 1522 C CA . GLU A 1 194 ? -1.531 2.543 -0.254 1.00 97.88 194 GLU A CA 1
ATOM 1523 C C . GLU A 1 194 ? -1.309 2.322 1.241 1.00 97.88 194 GLU A C 1
ATOM 1525 O O . GLU A 1 194 ? -0.228 1.901 1.648 1.00 97.88 194 GLU A O 1
ATOM 1530 N N . GLY A 1 195 ? -2.344 2.513 2.069 1.00 97.75 195 GLY A N 1
ATOM 1531 C CA . GLY A 1 195 ? -2.287 2.181 3.491 1.00 97.75 195 GLY A CA 1
ATOM 1532 C C . GLY A 1 195 ? -1.973 0.698 3.717 1.00 97.75 195 GLY A C 1
ATOM 1533 O O . GLY A 1 195 ? -1.074 0.350 4.480 1.00 97.75 195 GLY A O 1
ATOM 1534 N N . TRP A 1 196 ? -2.651 -0.193 2.989 1.00 97.88 196 TRP A N 1
ATOM 1535 C CA . TRP A 1 196 ? -2.366 -1.629 3.017 1.00 97.88 196 TRP A CA 1
ATOM 1536 C C . TRP A 1 196 ? -0.936 -1.964 2.565 1.00 97.88 196 TRP A C 1
ATOM 1538 O O . TRP A 1 196 ? -0.240 -2.729 3.242 1.00 97.88 196 TRP A O 1
ATOM 1548 N N . ALA A 1 197 ? -0.483 -1.409 1.438 1.00 98.12 197 ALA A N 1
ATOM 1549 C CA . ALA A 1 197 ? 0.865 -1.648 0.924 1.00 98.12 197 ALA A CA 1
ATOM 1550 C C . ALA A 1 197 ? 1.948 -1.127 1.883 1.00 98.12 197 ALA A C 1
ATOM 1552 O O . ALA A 1 197 ? 2.935 -1.821 2.126 1.00 98.12 197 ALA A O 1
ATOM 1553 N N . THR A 1 198 ? 1.705 0.025 2.512 1.00 97.44 198 THR A N 1
ATOM 1554 C CA . THR A 1 198 ? 2.593 0.649 3.502 1.00 97.44 198 THR A CA 1
ATOM 1555 C C . THR A 1 198 ? 2.745 -0.212 4.761 1.00 97.44 198 THR A C 1
ATOM 1557 O O . THR A 1 198 ? 3.863 -0.500 5.185 1.00 97.44 198 THR A O 1
ATOM 1560 N N . VAL A 1 199 ? 1.656 -0.725 5.348 1.00 96.06 199 VAL A N 1
ATOM 1561 C CA . VAL A 1 199 ? 1.800 -1.663 6.484 1.00 96.06 199 VAL A CA 1
ATOM 1562 C C . VAL A 1 199 ? 2.484 -2.955 6.038 1.00 96.06 199 VAL A C 1
ATOM 1564 O O . VAL A 1 199 ? 3.351 -3.478 6.742 1.00 96.06 199 VAL A O 1
ATOM 1567 N N . THR A 1 200 ? 2.146 -3.447 4.842 1.00 97.62 200 THR A N 1
ATOM 1568 C CA . THR A 1 200 ? 2.764 -4.650 4.277 1.00 97.62 200 THR A CA 1
ATOM 1569 C C . THR A 1 200 ? 4.280 -4.517 4.186 1.00 97.62 200 THR A C 1
ATOM 1571 O O . THR A 1 200 ? 4.999 -5.404 4.651 1.00 97.62 200 THR A O 1
ATOM 1574 N N . GLU A 1 201 ? 4.797 -3.416 3.640 1.00 97.12 201 GLU A N 1
ATOM 1575 C CA . GLU A 1 201 ? 6.242 -3.234 3.529 1.00 97.12 201 GLU A CA 1
ATOM 1576 C C . GLU A 1 201 ? 6.940 -3.195 4.889 1.00 97.12 201 GLU A C 1
ATOM 1578 O O . GLU A 1 201 ? 8.006 -3.801 5.029 1.00 97.12 201 GLU A O 1
ATOM 1583 N N . PHE A 1 202 ? 6.344 -2.562 5.902 1.00 96.12 202 PHE A N 1
ATOM 1584 C CA . PHE A 1 202 ? 6.955 -2.454 7.222 1.00 96.12 202 PHE A CA 1
ATOM 1585 C C . PHE A 1 202 ? 6.948 -3.778 7.970 1.00 96.12 202 PHE A C 1
ATOM 1587 O O . PHE A 1 202 ? 7.978 -4.178 8.515 1.00 96.12 202 PHE A O 1
ATOM 1594 N N . TYR A 1 203 ? 5.826 -4.494 7.962 1.00 95.12 203 TYR A N 1
ATOM 1595 C CA . TYR A 1 203 ? 5.688 -5.737 8.718 1.00 95.12 203 TYR A CA 1
ATOM 1596 C C . TYR A 1 203 ? 6.503 -6.871 8.092 1.00 95.12 203 TYR A C 1
ATOM 1598 O O . TYR A 1 203 ? 7.162 -7.635 8.804 1.00 95.12 203 TYR A O 1
ATOM 1606 N N . VAL A 1 204 ? 6.550 -6.947 6.759 1.00 96.25 204 VAL A N 1
ATOM 1607 C CA . VAL A 1 204 ? 7.397 -7.927 6.067 1.00 96.25 204 VAL A CA 1
ATOM 1608 C C . VAL A 1 204 ? 8.876 -7.567 6.225 1.00 96.25 204 VAL A C 1
ATOM 1610 O O . VAL A 1 204 ? 9.694 -8.451 6.496 1.00 96.25 204 VAL A O 1
ATOM 1613 N N . SER A 1 205 ? 9.242 -6.282 6.128 1.00 95.38 205 SER A N 1
ATOM 1614 C CA . SER A 1 205 ? 10.622 -5.844 6.393 1.00 95.38 205 SER A CA 1
ATOM 1615 C C . SER A 1 205 ? 11.051 -6.199 7.807 1.00 95.38 205 SER A C 1
ATOM 1617 O O . SER A 1 205 ? 12.131 -6.760 7.993 1.00 95.38 205 SER A O 1
ATOM 1619 N N . ASN A 1 206 ? 10.182 -5.983 8.791 1.00 90.69 206 ASN A N 1
ATOM 1620 C CA . ASN A 1 206 ? 10.448 -6.381 10.160 1.00 90.69 206 ASN A CA 1
ATOM 1621 C C . ASN A 1 206 ? 10.739 -7.881 10.283 1.00 90.69 206 ASN A C 1
ATOM 1623 O O . ASN A 1 206 ? 11.775 -8.264 10.827 1.00 90.69 206 ASN A O 1
ATOM 1627 N N . SER A 1 207 ? 9.872 -8.718 9.702 1.00 91.88 207 SER A N 1
ATOM 1628 C CA . SER A 1 207 ? 9.987 -10.179 9.761 1.00 91.88 207 SER A CA 1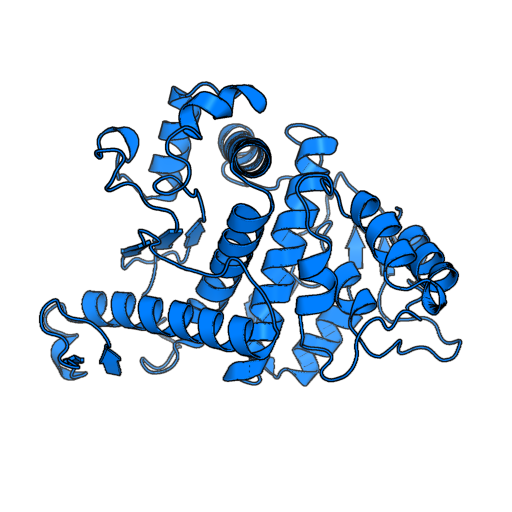
ATOM 1629 C C . SER A 1 207 ? 11.336 -10.711 9.263 1.00 91.88 207 SER A C 1
ATOM 1631 O O . SER A 1 207 ? 11.749 -11.788 9.689 1.00 91.88 207 SER A O 1
ATOM 1633 N N . TYR A 1 208 ? 12.018 -9.997 8.361 1.00 92.62 208 TYR A N 1
ATOM 1634 C CA . TYR A 1 208 ? 13.297 -10.430 7.789 1.00 92.62 208 TYR A CA 1
ATOM 1635 C C . TYR A 1 208 ? 14.514 -9.627 8.243 1.00 92.62 208 TYR A C 1
ATOM 1637 O O . TYR A 1 208 ? 15.636 -10.120 8.107 1.00 92.62 208 TYR A O 1
ATOM 1645 N N . TYR A 1 209 ? 14.322 -8.394 8.709 1.00 92.31 209 TYR A N 1
ATOM 1646 C CA . TYR A 1 209 ? 15.410 -7.432 8.883 1.00 92.31 209 TYR A CA 1
ATOM 1647 C C . TYR A 1 209 ? 15.420 -6.707 10.217 1.00 92.31 209 TYR A C 1
ATOM 1649 O O . TYR A 1 209 ? 16.405 -6.013 10.487 1.00 92.31 209 TYR A O 1
ATOM 1657 N N . ASN A 1 210 ? 14.354 -6.809 11.018 1.00 92.50 210 ASN A N 1
ATOM 1658 C CA . ASN A 1 210 ? 14.190 -6.052 12.264 1.00 92.50 210 ASN A CA 1
ATOM 1659 C C . ASN A 1 210 ? 14.485 -4.538 12.097 1.00 92.50 210 ASN A C 1
ATOM 1661 O O . ASN A 1 210 ? 15.025 -3.868 12.985 1.00 92.50 210 ASN A O 1
ATOM 1665 N N . SER A 1 211 ? 14.248 -4.018 10.889 1.00 92.31 211 SER A N 1
ATOM 1666 C CA . SER A 1 211 ? 14.532 -2.644 10.479 1.00 92.31 211 SER A CA 1
ATOM 1667 C C . SER A 1 211 ? 13.848 -2.329 9.152 1.00 92.31 211 SER A C 1
ATOM 1669 O O . SER A 1 211 ? 13.725 -3.208 8.296 1.00 92.31 211 SER A O 1
ATOM 1671 N N . SER A 1 212 ? 13.489 -1.059 8.974 1.00 93.81 212 SER A N 1
ATOM 1672 C CA . SER A 1 212 ? 12.865 -0.524 7.761 1.00 93.81 212 SER A CA 1
ATOM 1673 C C . SER A 1 212 ? 13.399 0.876 7.467 1.00 93.81 212 SER A C 1
ATOM 1675 O O . SER A 1 212 ? 14.012 1.522 8.320 1.00 93.81 212 SER A O 1
ATOM 1677 N N . ILE A 1 213 ? 13.209 1.345 6.243 1.00 92.62 213 ILE A N 1
ATOM 1678 C CA . ILE A 1 213 ? 13.459 2.726 5.844 1.00 92.62 213 ILE A CA 1
ATOM 1679 C C . ILE A 1 213 ? 12.172 3.505 6.054 1.00 92.62 213 ILE A C 1
ATOM 1681 O O . ILE A 1 213 ? 11.151 3.145 5.487 1.00 92.62 213 ILE A O 1
ATOM 1685 N N . ILE A 1 214 ? 12.242 4.565 6.847 1.00 93.06 214 ILE A N 1
ATOM 1686 C CA . ILE A 1 214 ? 11.118 5.450 7.135 1.00 93.06 214 ILE A CA 1
ATOM 1687 C C . ILE A 1 214 ? 11.358 6.783 6.453 1.00 93.06 214 ILE A C 1
ATOM 1689 O O . ILE A 1 214 ? 12.475 7.307 6.485 1.00 93.06 214 ILE A O 1
ATOM 1693 N N . ARG A 1 215 ? 10.311 7.327 5.846 1.00 92.50 215 ARG A N 1
ATOM 1694 C CA . ARG A 1 215 ? 10.203 8.697 5.360 1.00 92.50 215 ARG A CA 1
ATOM 1695 C C . ARG A 1 215 ? 9.511 9.526 6.436 1.00 92.50 215 ARG A C 1
ATOM 1697 O O . ARG A 1 215 ? 8.295 9.459 6.571 1.00 92.50 215 ARG A O 1
ATOM 1704 N N . SER A 1 216 ? 10.286 10.311 7.170 1.00 90.00 216 SER A N 1
ATOM 1705 C CA . SER A 1 216 ? 9.796 11.306 8.125 1.00 90.00 216 SER A CA 1
ATOM 1706 C C . SER A 1 216 ? 9.938 12.720 7.558 1.00 90.00 216 SER A C 1
ATOM 1708 O O . SER A 1 216 ? 10.533 12.940 6.497 1.00 90.00 216 SER A O 1
ATOM 1710 N N . ASN A 1 217 ? 9.437 13.708 8.295 1.00 82.88 217 ASN A N 1
ATOM 1711 C CA . ASN A 1 217 ? 9.643 15.129 8.007 1.00 82.88 217 ASN A CA 1
ATOM 1712 C C . ASN A 1 217 ? 11.129 15.559 8.008 1.00 82.88 217 ASN A C 1
ATOM 1714 O O . ASN A 1 217 ? 11.490 16.546 7.369 1.00 82.88 217 ASN A O 1
ATOM 1718 N N . THR A 1 218 ? 11.998 14.809 8.690 1.00 83.19 218 THR A N 1
ATOM 1719 C CA . THR A 1 218 ? 13.454 15.020 8.744 1.00 83.19 218 THR A CA 1
ATOM 1720 C C . THR A 1 218 ? 14.215 14.289 7.635 1.00 83.19 218 THR A C 1
ATOM 1722 O O . THR A 1 218 ? 15.429 14.456 7.509 1.00 83.19 218 THR A O 1
ATOM 1725 N N . GLY A 1 219 ? 13.518 13.515 6.800 1.00 87.69 219 GLY A N 1
ATOM 1726 C CA . GLY A 1 219 ? 14.071 12.830 5.637 1.00 87.69 219 GLY A CA 1
ATOM 1727 C C . GLY A 1 219 ? 13.856 11.319 5.669 1.00 87.69 219 GLY A C 1
ATOM 1728 O O . GLY A 1 219 ? 13.093 10.776 6.460 1.00 87.69 219 GLY A O 1
ATOM 1729 N N . SER A 1 220 ? 14.526 10.610 4.760 1.00 89.19 220 SER A N 1
ATOM 1730 C CA . SER A 1 220 ? 14.458 9.148 4.705 1.00 89.19 220 SER A CA 1
ATOM 1731 C C . SER A 1 220 ? 15.640 8.523 5.428 1.00 89.19 220 SER A C 1
ATOM 1733 O O . SER A 1 220 ? 16.789 8.762 5.052 1.00 89.19 220 SER A O 1
ATOM 1735 N N . SER A 1 221 ? 15.380 7.683 6.423 1.00 89.94 221 SER A N 1
ATOM 1736 C CA . SER A 1 221 ? 16.438 7.024 7.188 1.00 89.94 221 SER A CA 1
ATOM 1737 C C . SER A 1 221 ? 16.084 5.587 7.536 1.00 89.94 221 SER A C 1
ATOM 1739 O O . SER A 1 221 ? 14.919 5.207 7.627 1.00 89.94 221 SER A O 1
ATOM 1741 N N . ARG A 1 222 ? 17.115 4.765 7.723 1.00 91.00 222 ARG A N 1
ATOM 1742 C CA . ARG A 1 222 ? 16.947 3.417 8.255 1.00 91.00 222 ARG A CA 1
ATOM 1743 C C . ARG A 1 222 ? 16.716 3.494 9.754 1.00 91.00 222 ARG A C 1
ATOM 1745 O O . ARG A 1 222 ? 17.528 4.079 10.463 1.00 91.00 222 ARG A O 1
ATOM 1752 N N . GLN A 1 223 ? 15.683 2.808 10.216 1.00 92.12 223 GLN A N 1
ATOM 1753 C CA . GLN A 1 223 ? 15.307 2.743 11.616 1.00 92.12 223 GLN A CA 1
ATOM 1754 C C . GLN A 1 223 ? 15.218 1.289 12.081 1.00 92.12 223 GLN A C 1
ATOM 1756 O O . GLN A 1 223 ? 14.805 0.400 11.331 1.00 92.12 223 GLN A O 1
ATOM 1761 N N . HIS A 1 224 ? 15.635 1.043 13.323 1.00 92.88 224 HIS A N 1
ATOM 1762 C CA . HIS A 1 224 ? 15.356 -0.217 14.013 1.00 92.88 224 HIS A CA 1
ATOM 1763 C C . HIS A 1 224 ? 13.856 -0.360 14.260 1.00 92.88 224 HIS A C 1
ATOM 1765 O O . HIS A 1 224 ? 13.164 0.646 14.420 1.00 92.88 224 HIS A O 1
ATOM 1771 N N . MET A 1 225 ? 13.357 -1.597 14.335 1.00 88.25 225 MET A N 1
ATOM 1772 C CA . MET A 1 225 ? 11.911 -1.803 14.413 1.00 88.25 225 MET A CA 1
ATOM 1773 C C . MET A 1 225 ? 11.257 -1.172 15.645 1.00 88.25 225 MET A C 1
ATOM 1775 O O . MET A 1 225 ? 10.137 -0.693 15.543 1.00 88.25 225 MET A O 1
ATOM 1779 N N . SER A 1 226 ? 11.944 -1.089 16.786 1.00 87.56 226 SER A N 1
ATOM 1780 C CA . SER A 1 226 ? 11.414 -0.381 17.961 1.00 87.56 226 SER A CA 1
ATOM 1781 C C . SER A 1 226 ? 11.020 1.065 17.640 1.00 87.56 226 SER A C 1
ATOM 1783 O O . SER A 1 226 ? 9.975 1.530 18.084 1.00 87.56 226 SER A O 1
ATOM 1785 N N . ASN A 1 227 ? 11.826 1.749 16.823 1.00 90.31 227 ASN A N 1
ATOM 1786 C CA . ASN A 1 227 ? 11.567 3.120 16.393 1.00 90.31 227 ASN A CA 1
ATOM 1787 C C . ASN A 1 227 ? 10.482 3.159 15.317 1.00 90.31 227 ASN A C 1
ATOM 1789 O O . ASN A 1 227 ? 9.622 4.025 15.362 1.00 90.31 227 ASN A O 1
ATOM 1793 N N . VAL A 1 228 ? 10.507 2.214 14.369 1.00 90.62 228 VAL A N 1
ATOM 1794 C CA . VAL A 1 228 ? 9.466 2.108 13.336 1.00 90.62 228 VAL A CA 1
ATOM 1795 C C . VAL A 1 228 ? 8.096 1.890 13.975 1.00 90.62 228 VAL A C 1
ATOM 1797 O O . VAL A 1 228 ? 7.163 2.598 13.629 1.00 90.62 228 VAL A O 1
ATOM 1800 N N . ASN A 1 229 ? 7.983 0.972 14.938 1.00 88.06 229 ASN A N 1
ATOM 1801 C CA . ASN A 1 229 ? 6.752 0.754 15.694 1.00 88.06 229 ASN A CA 1
ATOM 1802 C C . ASN A 1 229 ? 6.332 2.039 16.405 1.00 88.06 229 ASN A C 1
ATOM 1804 O O . ASN A 1 229 ? 5.203 2.460 16.236 1.00 88.06 229 ASN A O 1
ATOM 1808 N N . GLY A 1 230 ? 7.239 2.712 17.122 1.00 87.31 230 GLY A N 1
ATOM 1809 C CA . GLY A 1 230 ? 6.917 3.995 17.761 1.00 87.31 230 GLY A CA 1
ATOM 1810 C C . GLY A 1 230 ? 6.393 5.057 16.784 1.00 87.31 230 GLY A C 1
ATOM 1811 O O . GLY A 1 230 ? 5.508 5.820 17.138 1.00 87.31 230 GLY A O 1
ATOM 1812 N N . ILE A 1 231 ? 6.897 5.084 15.548 1.00 88.81 231 ILE A N 1
ATOM 1813 C CA . ILE A 1 231 ? 6.425 6.003 14.504 1.00 88.81 231 ILE A CA 1
ATOM 1814 C C . ILE A 1 231 ? 5.042 5.602 13.977 1.00 88.81 231 ILE A C 1
ATOM 1816 O O . ILE A 1 231 ? 4.186 6.464 13.804 1.00 88.81 231 ILE A O 1
ATOM 1820 N N . LEU A 1 232 ? 4.829 4.311 13.717 1.00 89.44 232 LEU A N 1
ATOM 1821 C CA . LEU A 1 232 ? 3.553 3.796 13.219 1.00 89.44 232 LEU A CA 1
ATOM 1822 C C . LEU A 1 232 ? 2.432 3.897 14.259 1.00 89.44 232 LEU A C 1
ATOM 1824 O O . LEU A 1 232 ? 1.290 4.102 13.879 1.00 89.44 232 LEU A O 1
ATOM 1828 N N . GLU A 1 233 ? 2.769 3.792 15.541 1.00 85.12 233 GLU A N 1
ATOM 1829 C CA . GLU A 1 233 ? 1.837 3.929 16.671 1.00 85.12 233 GLU A CA 1
ATOM 1830 C C . GLU A 1 233 ? 1.636 5.396 17.082 1.00 85.12 233 GLU A C 1
ATOM 1832 O O . GLU A 1 233 ? 0.683 5.747 17.760 1.00 85.12 233 GLU A O 1
ATOM 1837 N N . GLY A 1 234 ? 2.547 6.284 16.681 1.00 88.19 234 GLY A N 1
ATOM 1838 C CA . GLY A 1 234 ? 2.402 7.734 16.811 1.00 88.19 234 GLY A CA 1
ATOM 1839 C C . GLY A 1 234 ? 1.810 8.376 15.558 1.00 88.19 234 GLY A C 1
ATOM 1840 O O . GLY A 1 234 ? 2.147 9.524 15.241 1.00 88.19 234 GLY A O 1
ATOM 1841 N N . PHE A 1 235 ? 1.015 7.628 14.788 1.00 92.94 235 PHE A N 1
ATOM 1842 C CA . PHE A 1 235 ? 0.600 8.037 13.454 1.00 92.94 235 PHE A CA 1
ATOM 1843 C C . PHE A 1 235 ? -0.369 9.221 13.488 1.00 92.94 235 PHE A C 1
ATOM 1845 O O . PHE A 1 235 ? -1.281 9.318 14.307 1.00 92.94 235 PHE A O 1
ATOM 1852 N N . ASN A 1 236 ? -0.181 10.148 12.552 1.00 94.81 236 ASN A N 1
ATOM 1853 C CA . ASN A 1 236 ? -1.039 11.309 12.391 1.00 94.81 236 ASN A CA 1
ATOM 1854 C C . ASN A 1 236 ? -1.903 11.101 11.145 1.00 94.81 236 ASN A C 1
ATOM 1856 O O . ASN A 1 236 ? -1.441 11.339 10.024 1.00 94.81 236 ASN A O 1
ATOM 1860 N N . ILE A 1 237 ? -3.154 10.677 11.346 1.00 96.06 237 ILE A N 1
ATOM 1861 C CA . ILE A 1 237 ? -4.139 10.635 10.263 1.00 96.06 237 ILE A CA 1
ATOM 1862 C C . ILE A 1 237 ? -4.564 12.064 9.926 1.00 96.06 237 ILE A C 1
ATOM 1864 O O . ILE A 1 237 ? -4.974 12.832 10.800 1.00 96.06 237 ILE A O 1
ATOM 1868 N N . ILE A 1 238 ? -4.437 12.429 8.653 1.00 96.81 238 ILE A N 1
ATOM 1869 C CA . ILE A 1 238 ? -4.737 13.770 8.147 1.00 96.81 238 ILE A CA 1
ATOM 1870 C C . ILE A 1 238 ? -5.971 13.715 7.242 1.00 96.81 238 ILE A C 1
ATOM 1872 O O . ILE A 1 238 ? -6.019 12.911 6.310 1.00 96.81 238 ILE A O 1
ATOM 1876 N N . ASP A 1 239 ? -6.953 14.586 7.481 1.00 96.50 239 ASP A N 1
ATOM 1877 C CA . ASP A 1 239 ? -8.118 14.708 6.600 1.00 96.50 239 ASP A CA 1
ATOM 1878 C C . ASP A 1 239 ? -7.737 15.134 5.178 1.00 96.50 239 ASP A C 1
ATOM 1880 O O . ASP A 1 239 ? -6.716 15.773 4.919 1.00 96.50 239 ASP A O 1
ATOM 1884 N N . ARG A 1 240 ? -8.628 14.823 4.239 1.00 95.31 240 ARG A N 1
ATOM 1885 C CA . ARG A 1 240 ? -8.521 15.222 2.832 1.00 95.31 240 ARG A CA 1
ATOM 1886 C C . ARG A 1 240 ? -9.383 16.473 2.594 1.00 95.31 240 ARG A C 1
ATOM 1888 O O . ARG A 1 240 ? -10.515 16.488 3.080 1.00 95.31 240 ARG A O 1
ATOM 1895 N N . PRO A 1 241 ? -8.933 17.484 1.827 1.00 96.12 241 PRO A N 1
ATOM 1896 C CA . PRO A 1 241 ? -7.631 17.591 1.163 1.00 96.12 241 PRO A CA 1
ATOM 1897 C C . PRO A 1 241 ? -6.476 17.781 2.149 1.00 96.12 241 PRO A C 1
ATOM 1899 O O . PRO A 1 241 ? -6.542 18.636 3.030 1.00 96.12 241 PRO A O 1
ATOM 1902 N N . MET A 1 242 ? -5.403 17.012 1.964 1.00 94.94 242 MET A N 1
ATOM 1903 C CA . MET A 1 242 ? -4.183 17.140 2.756 1.00 94.94 242 MET A CA 1
ATOM 1904 C C . MET A 1 242 ? -3.249 18.187 2.138 1.00 94.94 242 MET A C 1
ATOM 1906 O O . MET A 1 242 ? -2.692 17.975 1.064 1.00 94.94 242 MET A O 1
ATOM 1910 N N . ASN A 1 243 ? -3.028 19.285 2.859 1.00 92.44 243 ASN A N 1
ATOM 1911 C CA . ASN A 1 243 ? -2.062 20.333 2.510 1.00 92.44 243 ASN A CA 1
ATOM 1912 C C . ASN A 1 243 ? -0.704 20.136 3.201 1.00 92.44 243 ASN A C 1
ATOM 1914 O O . ASN A 1 243 ? 0.293 20.742 2.810 1.00 92.44 243 ASN A O 1
ATOM 1918 N N . ALA A 1 244 ? -0.669 19.331 4.264 1.00 87.19 244 ALA A N 1
ATOM 1919 C CA . ALA A 1 244 ? 0.561 18.984 4.959 1.00 87.19 244 ALA A CA 1
ATOM 1920 C C . ALA A 1 244 ? 1.439 18.046 4.110 1.00 87.19 244 ALA A C 1
ATOM 1922 O O . ALA A 1 244 ? 0.950 17.301 3.261 1.00 87.19 244 ALA A O 1
ATOM 1923 N N . THR A 1 245 ? 2.750 18.055 4.357 1.00 89.19 245 THR A N 1
ATOM 1924 C CA . THR A 1 245 ? 3.683 17.136 3.691 1.00 89.19 245 THR A CA 1
ATOM 1925 C C . THR A 1 245 ? 3.385 15.698 4.101 1.00 89.19 245 THR A C 1
ATOM 1927 O O . THR A 1 245 ? 3.461 15.366 5.283 1.00 89.19 245 THR A O 1
ATOM 1930 N N . ARG A 1 246 ? 3.084 14.838 3.122 1.00 92.56 246 ARG A N 1
ATOM 1931 C CA . ARG A 1 246 ? 2.858 13.407 3.350 1.00 92.56 246 ARG A CA 1
ATOM 1932 C C . ARG A 1 246 ? 4.168 12.687 3.672 1.00 92.56 246 ARG A C 1
ATOM 1934 O O . ARG A 1 246 ? 5.140 12.780 2.920 1.00 92.56 246 ARG A O 1
ATOM 1941 N N . THR A 1 247 ? 4.158 11.928 4.755 1.00 94.38 247 THR A N 1
ATOM 1942 C CA . THR A 1 247 ? 5.251 11.097 5.270 1.00 94.38 247 THR A CA 1
ATOM 1943 C C . THR A 1 247 ? 4.673 9.772 5.785 1.00 94.38 247 THR A C 1
ATOM 1945 O O . THR A 1 247 ? 3.457 9.583 5.803 1.00 94.38 247 THR A O 1
ATOM 1948 N N . ASP A 1 248 ? 5.519 8.834 6.211 1.00 94.44 248 ASP A N 1
ATOM 1949 C CA . ASP A 1 248 ? 5.039 7.562 6.777 1.00 94.44 248 ASP A CA 1
ATOM 1950 C C . ASP A 1 248 ? 4.407 7.763 8.173 1.00 94.44 248 ASP A C 1
ATOM 1952 O O . ASP A 1 248 ? 3.623 6.943 8.637 1.00 94.44 248 ASP A O 1
ATOM 1956 N N . GLU A 1 249 ? 4.706 8.889 8.820 1.00 92.38 249 GLU A N 1
ATOM 1957 C CA . GLU A 1 249 ? 4.182 9.318 10.123 1.00 92.38 249 GLU A CA 1
ATOM 1958 C C . GLU A 1 249 ? 2.935 10.210 10.004 1.00 92.38 249 GLU A C 1
ATOM 1960 O O . GLU A 1 249 ? 2.148 10.289 10.945 1.00 92.38 249 GLU A O 1
ATOM 1965 N N . TRP A 1 250 ? 2.779 10.932 8.888 1.00 94.00 250 TRP A N 1
ATOM 1966 C CA . TRP A 1 250 ? 1.700 11.894 8.645 1.00 94.00 250 TRP A CA 1
ATOM 1967 C C . TRP A 1 250 ? 1.120 11.652 7.258 1.00 94.00 250 TRP A C 1
ATOM 1969 O O . TRP A 1 250 ? 1.740 11.979 6.244 1.00 94.00 250 TRP A O 1
ATOM 1979 N N . SER A 1 251 ? -0.080 11.091 7.185 1.00 95.75 251 SER A N 1
ATOM 1980 C CA . SER A 1 251 ? -0.710 10.796 5.901 1.00 95.75 251 SER A CA 1
ATOM 1981 C C . SER A 1 251 ? -2.222 10.722 6.031 1.00 95.75 251 SER A C 1
ATOM 1983 O O . SER A 1 251 ? -2.763 10.533 7.114 1.00 95.75 251 SER A O 1
ATOM 1985 N N . TRP A 1 252 ? -2.906 10.823 4.900 1.00 96.31 252 TRP A N 1
ATOM 1986 C CA . TRP A 1 252 ? -4.315 10.463 4.781 1.00 96.31 252 TRP A CA 1
ATOM 1987 C C . TRP A 1 252 ? -4.504 8.971 4.429 1.00 96.31 252 TRP A C 1
ATOM 1989 O O . TRP A 1 252 ? -5.629 8.475 4.366 1.00 96.31 252 TRP A O 1
ATOM 1999 N N . PHE A 1 253 ? -3.409 8.240 4.186 1.00 97.50 253 PHE A N 1
ATOM 2000 C CA . PHE A 1 253 ? -3.419 6.789 3.984 1.00 97.50 253 PHE A CA 1
ATOM 2001 C C . PHE A 1 253 ? -3.820 6.052 5.264 1.00 97.50 253 PHE A C 1
ATOM 2003 O O . PHE A 1 253 ? -3.556 6.502 6.376 1.00 97.50 253 PHE A O 1
ATOM 2010 N N . SER A 1 254 ? -4.439 4.882 5.109 1.00 96.38 254 SER A N 1
ATOM 2011 C CA . SER A 1 254 ? -5.037 4.150 6.229 1.00 96.38 254 SER A CA 1
ATOM 2012 C C . SER A 1 254 ? -4.057 3.255 6.996 1.00 96.38 254 SER A C 1
ATOM 2014 O O . SER A 1 254 ? -4.502 2.327 7.669 1.00 96.38 254 SER A O 1
ATOM 2016 N N . HIS A 1 255 ? -2.739 3.438 6.860 1.00 95.81 255 HIS A N 1
ATOM 2017 C CA . HIS A 1 255 ? -1.775 2.504 7.452 1.00 95.81 255 HIS A CA 1
ATOM 2018 C C . HIS A 1 255 ? -1.729 2.567 8.978 1.00 95.81 255 HIS A C 1
ATOM 2020 O O . HIS A 1 255 ? -1.638 1.505 9.578 1.00 95.81 255 HIS A O 1
ATOM 2026 N N . GLY A 1 256 ? -1.882 3.742 9.601 1.00 94.12 256 GLY A N 1
ATOM 2027 C CA . GLY A 1 256 ? -2.019 3.829 11.065 1.00 94.12 256 GLY A CA 1
ATOM 2028 C C . GLY A 1 256 ? -3.257 3.092 11.574 1.00 94.12 256 GLY A C 1
ATOM 2029 O O . GLY A 1 256 ? -3.139 2.222 12.421 1.00 94.12 256 GLY A O 1
ATOM 2030 N N . LEU A 1 257 ? -4.419 3.294 10.936 1.00 94.94 257 LEU A N 1
ATOM 2031 C CA . LEU A 1 257 ? -5.638 2.546 11.274 1.00 94.94 257 LEU A CA 1
ATOM 2032 C C . LEU A 1 257 ? -5.410 1.028 11.207 1.00 94.94 257 LEU A C 1
ATOM 2034 O O . LEU A 1 257 ? -5.896 0.287 12.052 1.00 94.94 257 LEU A O 1
ATOM 2038 N N . ILE A 1 258 ? -4.706 0.547 10.178 1.00 94.81 258 ILE A N 1
ATOM 2039 C CA . ILE A 1 258 ? -4.409 -0.883 10.040 1.00 94.81 258 ILE A CA 1
ATOM 2040 C C . ILE A 1 258 ? -3.455 -1.358 11.146 1.00 94.81 258 ILE A C 1
ATOM 2042 O O . ILE A 1 258 ? -3.603 -2.494 11.584 1.00 94.81 258 ILE A O 1
ATOM 2046 N N . VAL A 1 259 ? -2.507 -0.531 11.594 1.00 92.50 259 VAL A N 1
ATOM 2047 C CA . VAL A 1 259 ? -1.618 -0.847 12.723 1.00 92.50 259 VAL A CA 1
ATOM 2048 C C . VAL A 1 259 ? -2.428 -0.980 14.014 1.00 92.50 259 VAL A C 1
ATOM 2050 O O . VAL A 1 259 ? -2.411 -2.067 14.586 1.00 92.50 259 VAL A O 1
ATOM 2053 N N . ASP A 1 260 ? -3.238 0.023 14.356 1.00 91.81 260 ASP A N 1
ATOM 2054 C CA . ASP A 1 260 ? -4.069 0.042 15.574 1.00 91.81 260 ASP A CA 1
ATOM 2055 C C . ASP A 1 260 ? -5.103 -1.101 15.592 1.00 91.81 260 ASP A C 1
ATOM 2057 O O . ASP A 1 260 ? -5.461 -1.663 16.619 1.00 91.81 260 ASP A O 1
ATOM 2061 N N . ILE A 1 261 ? -5.591 -1.533 14.424 1.00 91.88 261 ILE A N 1
ATOM 2062 C CA . ILE A 1 261 ? -6.455 -2.721 14.353 1.00 91.88 261 ILE A CA 1
ATOM 2063 C C . ILE A 1 261 ? -5.696 -3.993 14.786 1.00 91.88 261 ILE A C 1
ATOM 2065 O O . ILE A 1 261 ? -6.303 -4.919 15.339 1.00 91.88 261 ILE A O 1
ATOM 2069 N N . LEU A 1 262 ? -4.407 -4.094 14.450 1.00 88.81 262 LEU A N 1
ATOM 2070 C CA . LEU A 1 262 ? -3.617 -5.320 14.559 1.00 88.81 262 LEU A CA 1
ATOM 2071 C C . LEU A 1 262 ? -2.778 -5.430 15.823 1.00 88.81 262 LEU A C 1
ATOM 2073 O O . LEU A 1 262 ? -2.371 -6.545 16.154 1.00 88.81 262 LEU A O 1
ATOM 2077 N N . ASP A 1 263 ? -2.469 -4.343 16.506 1.00 81.25 263 ASP A N 1
ATOM 2078 C CA . ASP A 1 263 ? -1.652 -4.440 17.701 1.00 81.25 263 ASP A CA 1
ATOM 2079 C C . ASP A 1 263 ? -2.448 -4.982 18.912 1.00 81.25 263 ASP A C 1
ATOM 2081 O O . ASP A 1 263 ? -3.546 -5.552 18.813 1.00 81.25 263 ASP A O 1
ATOM 2085 N N . THR A 1 264 ? -1.805 -4.976 20.076 1.00 69.00 264 THR A N 1
ATOM 2086 C CA . THR A 1 264 ? -2.367 -5.554 21.300 1.00 69.00 264 THR A CA 1
ATOM 2087 C C . THR A 1 264 ? -3.368 -4.649 22.026 1.00 69.00 264 THR A C 1
ATOM 2089 O O . THR A 1 264 ? -3.763 -5.010 23.133 1.00 69.00 264 THR A O 1
ATOM 2092 N N . GLY A 1 265 ? -3.819 -3.541 21.432 1.00 61.09 265 GLY A N 1
ATOM 2093 C CA . GLY A 1 265 ? -4.700 -2.566 22.065 1.00 61.09 265 GLY A CA 1
ATOM 2094 C C . GLY A 1 265 ? -3.976 -1.945 23.249 1.00 61.09 265 GLY A C 1
ATOM 2095 O O . GLY A 1 265 ? -4.044 -2.444 24.377 1.00 61.09 265 GLY A O 1
ATOM 2096 N N . ARG A 1 266 ? -3.201 -0.890 23.005 1.00 59.06 266 ARG A N 1
ATOM 2097 C CA . ARG A 1 266 ? -2.180 -0.455 23.974 1.00 59.06 266 ARG A CA 1
ATOM 2098 C C . ARG A 1 266 ? -2.711 0.165 25.257 1.00 59.06 266 ARG A C 1
ATOM 2100 O O . ARG A 1 266 ? -1.939 0.377 26.194 1.00 59.06 266 ARG A O 1
ATOM 2107 N N . ASN A 1 267 ? -4.001 0.468 25.323 1.00 58.12 267 ASN A N 1
ATOM 2108 C CA . ASN A 1 267 ? -4.367 1.621 26.119 1.00 58.12 267 ASN A CA 1
ATOM 2109 C C . ASN A 1 267 ? -4.932 1.379 27.507 1.00 58.12 267 ASN A C 1
ATOM 2111 O O . ASN A 1 267 ? -4.705 2.247 28.340 1.00 58.12 267 ASN A O 1
ATOM 2115 N N . ASN A 1 268 ? -5.594 0.266 27.833 1.00 50.34 268 ASN A N 1
ATOM 2116 C CA . ASN A 1 268 ? -6.132 0.037 29.192 1.00 50.34 268 ASN A CA 1
ATOM 2117 C C . ASN A 1 268 ? -6.784 1.312 29.824 1.00 50.34 268 ASN A C 1
ATOM 2119 O O . ASN A 1 268 ? -6.641 1.546 31.024 1.00 50.34 268 ASN A O 1
ATOM 2123 N N . GLY A 1 269 ? -7.418 2.176 29.007 1.00 49.53 269 GLY A N 1
ATOM 2124 C CA . GLY A 1 269 ? -7.951 3.493 29.396 1.00 49.53 269 GLY A CA 1
ATOM 2125 C C . GLY A 1 269 ? -7.061 4.752 29.233 1.00 49.53 269 GLY A C 1
ATOM 2126 O O . GLY A 1 269 ? -7.459 5.806 29.728 1.00 49.53 269 GLY A O 1
ATOM 2127 N N . THR A 1 270 ? -5.900 4.707 28.569 1.00 50.53 270 THR A N 1
ATOM 2128 C CA . THR A 1 270 ? -5.004 5.868 28.321 1.00 50.53 270 THR A CA 1
ATOM 2129 C C . THR A 1 270 ? -5.058 6.309 26.852 1.00 50.53 270 THR A C 1
ATOM 2131 O O . THR A 1 270 ? -5.360 5.506 25.987 1.00 50.53 270 THR A O 1
ATOM 2134 N N . ALA A 1 271 ? -4.829 7.585 26.538 1.00 55.88 271 ALA A N 1
ATOM 2135 C CA . ALA A 1 271 ? -4.893 8.054 25.149 1.00 55.88 271 ALA A CA 1
ATOM 2136 C C . ALA A 1 271 ? -3.661 7.588 24.343 1.00 55.88 271 ALA A C 1
ATOM 2138 O O . ALA A 1 271 ? -2.545 7.665 24.864 1.00 55.88 271 ALA A O 1
ATOM 2139 N N . ASP A 1 272 ? -3.865 7.135 23.101 1.00 67.88 272 ASP A N 1
ATOM 2140 C CA . ASP A 1 272 ? -2.785 6.701 22.207 1.00 67.88 272 ASP A CA 1
ATOM 2141 C C . ASP A 1 272 ? -1.893 7.879 21.760 1.00 67.88 272 ASP A C 1
ATOM 2143 O O . ASP A 1 272 ? -2.262 9.051 21.878 1.00 67.88 272 ASP A O 1
ATOM 2147 N N . GLN A 1 273 ? -0.707 7.584 21.227 1.00 78.31 273 GLN A N 1
ATOM 2148 C CA . GLN A 1 273 ? 0.136 8.565 20.540 1.00 78.31 273 GLN A CA 1
ATOM 2149 C C . GLN A 1 273 ? -0.424 8.944 19.162 1.00 78.31 273 GLN A C 1
ATOM 2151 O O . GLN A 1 273 ? -0.090 10.021 18.659 1.00 78.31 273 GLN A O 1
ATOM 2156 N N . SER A 1 274 ? -1.277 8.100 18.574 1.00 90.12 274 SER A N 1
ATOM 2157 C CA . SER A 1 274 ? -1.976 8.382 17.323 1.00 90.12 274 SER A CA 1
ATOM 2158 C C . SER A 1 274 ? -2.941 9.567 17.448 1.00 90.12 274 SER A C 1
ATOM 2160 O O . SER A 1 274 ? -3.663 9.740 18.435 1.00 90.12 274 SER A O 1
ATOM 2162 N N . VAL A 1 275 ? -2.969 10.422 16.426 1.00 94.25 275 VAL A N 1
ATOM 2163 C CA . VAL A 1 275 ? -3.718 11.688 16.428 1.00 94.25 275 VAL A CA 1
ATOM 2164 C C . VAL A 1 275 ? -4.452 11.882 15.110 1.00 94.25 275 VAL A C 1
ATOM 2166 O O . VAL A 1 275 ? -3.877 11.721 14.036 1.00 94.25 275 VAL A O 1
ATOM 2169 N N . HIS A 1 276 ? -5.701 12.339 15.190 1.00 96.25 276 HIS A N 1
ATOM 2170 C CA . HIS A 1 276 ? -6.454 12.826 14.040 1.00 96.25 276 HIS A CA 1
ATOM 2171 C C . HIS A 1 276 ? -6.301 14.334 13.887 1.00 96.25 276 HIS A C 1
ATOM 2173 O O . HIS A 1 276 ? -6.402 15.110 14.845 1.00 96.25 276 HIS A O 1
ATOM 2179 N N . ARG A 1 277 ? -6.011 14.755 12.658 1.00 96.88 277 ARG A N 1
ATOM 2180 C CA . ARG A 1 277 ? -5.809 16.146 12.272 1.00 96.88 277 ARG A CA 1
ATOM 2181 C C . ARG A 1 277 ? -6.642 16.484 11.051 1.00 96.88 277 ARG A C 1
ATOM 2183 O O . ARG A 1 277 ? -6.854 15.653 10.173 1.00 96.88 277 ARG A O 1
ATOM 2190 N N . ASN A 1 278 ? -7.017 17.751 10.943 1.00 95.94 278 ASN A N 1
ATOM 2191 C CA . ASN A 1 278 ? -7.640 18.250 9.725 1.00 95.94 278 ASN A CA 1
ATOM 2192 C C . ASN A 1 278 ? -6.621 18.345 8.574 1.00 95.94 278 ASN A C 1
ATOM 2194 O O . ASN A 1 278 ? -5.414 18.227 8.785 1.00 95.94 278 ASN A O 1
ATOM 2198 N N . GLY A 1 279 ? -7.087 18.668 7.366 1.00 93.56 279 GLY A N 1
ATOM 2199 C CA . GLY A 1 279 ? -6.252 18.741 6.160 1.00 93.56 279 GLY A CA 1
ATOM 2200 C C . GLY A 1 279 ? -5.081 19.733 6.204 1.00 93.56 279 GLY A C 1
ATOM 2201 O O . GLY A 1 279 ? -4.125 19.608 5.440 1.00 93.56 279 GLY A O 1
ATOM 2202 N N . SER A 1 280 ? -5.105 20.697 7.130 1.00 93.62 280 SER A N 1
ATOM 2203 C CA . SER A 1 280 ? -3.998 21.636 7.374 1.00 93.62 280 SER A CA 1
ATOM 2204 C C . SER A 1 280 ? -2.979 21.145 8.413 1.00 93.62 280 SER A C 1
ATOM 2206 O O . SER A 1 280 ? -1.975 21.811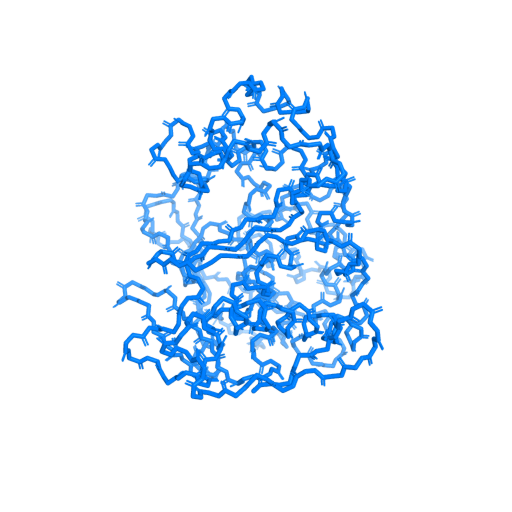 8.648 1.00 93.62 280 SER A O 1
ATOM 2208 N N . GLY A 1 281 ? -3.227 19.994 9.046 1.00 93.50 281 GLY A N 1
ATOM 2209 C CA . GLY A 1 281 ? -2.414 19.440 10.130 1.00 93.50 281 GLY A CA 1
ATOM 2210 C C . GLY A 1 281 ? -2.789 19.945 11.530 1.00 93.50 281 GLY A C 1
ATOM 2211 O O . GLY A 1 281 ? -2.094 19.628 12.502 1.00 93.50 281 GLY A O 1
ATOM 2212 N N . ALA A 1 282 ? -3.878 20.705 11.677 1.00 95.31 282 ALA A N 1
ATOM 2213 C CA . ALA A 1 282 ? -4.348 21.125 12.994 1.00 95.31 282 ALA A CA 1
ATOM 2214 C C . ALA A 1 282 ? -4.957 19.932 13.743 1.00 95.31 282 ALA A C 1
ATOM 2216 O O . ALA A 1 282 ? -5.715 19.156 13.164 1.00 95.31 282 ALA A O 1
ATOM 2217 N N . PHE A 1 283 ? -4.613 19.799 15.024 1.00 96.12 283 PHE A N 1
ATOM 2218 C CA . PHE A 1 283 ? -5.125 18.750 15.908 1.00 96.12 283 PHE A CA 1
ATOM 2219 C C . PHE A 1 283 ? -6.657 18.791 15.998 1.00 96.12 283 PHE A C 1
ATOM 2221 O O . PHE A 1 283 ? -7.223 19.867 16.198 1.00 96.12 283 PHE A O 1
ATOM 2228 N N . LEU A 1 284 ? -7.301 17.626 15.886 1.00 96.12 284 LEU A N 1
ATOM 2229 C CA . LEU A 1 284 ? -8.737 17.447 16.107 1.00 96.12 284 LEU A CA 1
ATOM 2230 C C . LEU A 1 284 ? -8.994 16.643 17.382 1.00 96.12 284 LEU A C 1
ATOM 2232 O O . LEU A 1 284 ? -9.633 17.142 18.307 1.00 96.12 284 LEU A O 1
ATOM 2236 N N . ASN A 1 285 ? -8.451 15.429 17.453 1.00 95.00 285 ASN A N 1
ATOM 2237 C CA . ASN A 1 285 ? -8.578 14.542 18.605 1.00 95.00 285 ASN A CA 1
ATOM 2238 C C . ASN A 1 285 ? -7.414 13.553 18.676 1.00 95.00 285 ASN A C 1
ATOM 2240 O O . ASN A 1 285 ? -6.711 13.301 17.697 1.00 95.00 285 ASN A O 1
ATOM 2244 N N . THR A 1 286 ? -7.238 12.960 19.852 1.00 92.44 286 THR A N 1
ATOM 2245 C CA . THR A 1 286 ? -6.408 11.766 20.011 1.00 92.44 286 THR A CA 1
ATOM 2246 C C . THR A 1 286 ? -7.188 10.544 19.540 1.00 92.44 286 THR A C 1
ATOM 2248 O O . THR A 1 286 ? -8.418 10.501 19.652 1.00 92.44 286 THR A O 1
ATOM 2251 N N . VAL A 1 287 ? -6.483 9.558 19.002 1.00 91.25 287 VAL A N 1
ATOM 2252 C CA . VAL A 1 287 ? -7.061 8.270 18.639 1.00 91.25 287 VAL A CA 1
ATOM 2253 C C . VAL A 1 287 ? -7.118 7.391 19.886 1.00 91.25 287 VAL A C 1
ATOM 2255 O O . VAL A 1 287 ? -6.147 7.267 20.623 1.00 91.25 287 VAL A O 1
ATOM 2258 N N . LEU A 1 288 ? -8.285 6.809 20.163 1.00 88.00 288 LEU A N 1
ATOM 2259 C CA . LEU A 1 288 ? -8.405 5.752 21.164 1.00 88.00 288 LEU A CA 1
ATOM 2260 C C . LEU A 1 288 ? -8.251 4.397 20.476 1.00 88.00 288 LEU A C 1
ATOM 2262 O O . LEU A 1 288 ? -9.197 3.925 19.838 1.00 88.00 288 LEU A O 1
ATOM 2266 N N . ASP A 1 289 ? -7.080 3.790 20.643 1.00 83.19 289 ASP A N 1
ATOM 2267 C CA . ASP A 1 289 ? -6.805 2.420 20.229 1.00 83.19 289 ASP A CA 1
ATOM 2268 C C . ASP A 1 289 ? -7.018 1.426 21.388 1.00 83.19 289 ASP A C 1
ATOM 2270 O O . ASP A 1 289 ? -6.253 1.357 22.349 1.00 83.19 289 ASP A O 1
ATOM 2274 N N . GLU A 1 290 ? -8.095 0.648 21.315 1.00 85.31 290 GLU A N 1
ATOM 2275 C CA . GLU A 1 290 ? -8.358 -0.472 22.231 1.00 85.31 290 GLU A CA 1
ATOM 2276 C C . GLU A 1 290 ? -8.683 -1.766 21.479 1.00 85.31 290 GLU A C 1
ATOM 2278 O O . GLU A 1 290 ? -9.246 -2.709 22.064 1.00 85.31 290 GLU A O 1
ATOM 2283 N N . VAL A 1 291 ? -8.403 -1.790 20.175 1.00 88.75 291 VAL A N 1
ATOM 2284 C CA . VAL A 1 291 ? -8.755 -2.899 19.299 1.00 88.75 291 VAL A CA 1
ATOM 2285 C C . VAL A 1 291 ? -7.630 -3.918 19.341 1.00 88.75 291 VAL A C 1
ATOM 2287 O O . VAL A 1 291 ? -6.458 -3.597 19.323 1.00 88.75 291 VAL A O 1
ATOM 2290 N N . SER A 1 292 ? -7.996 -5.194 19.413 1.00 86.81 292 SER A N 1
ATOM 2291 C CA . SER A 1 292 ? -7.035 -6.257 19.148 1.00 86.81 292 SER A CA 1
ATOM 2292 C C . SER A 1 292 ? -7.757 -7.419 18.496 1.00 86.81 292 SER A C 1
ATOM 2294 O O . SER A 1 292 ? -8.541 -8.133 19.135 1.00 86.81 292 SER A O 1
ATOM 2296 N N . ILE A 1 293 ? -7.554 -7.561 17.185 1.00 86.56 293 ILE A N 1
ATOM 2297 C CA . ILE A 1 293 ? -8.162 -8.641 16.391 1.00 86.56 293 ILE A CA 1
ATOM 2298 C C . ILE A 1 293 ? -7.196 -9.801 16.121 1.00 86.56 293 ILE A C 1
ATOM 2300 O O . ILE A 1 293 ? -7.568 -10.778 15.464 1.00 86.56 293 ILE A O 1
ATOM 2304 N N . GLN A 1 294 ? -5.950 -9.694 16.589 1.00 77.50 294 GLN A N 1
ATOM 2305 C CA . GLN A 1 294 ? -4.933 -10.721 16.402 1.00 77.50 294 GLN A CA 1
ATOM 2306 C C . GLN A 1 294 ? -5.065 -11.865 17.400 1.00 77.50 294 GLN A C 1
ATOM 2308 O O . GLN A 1 294 ? -5.328 -11.675 18.584 1.00 77.50 294 GLN A O 1
ATOM 2313 N N . SER A 1 295 ? -4.735 -13.063 16.924 1.00 67.00 295 SER A N 1
ATOM 2314 C CA . SER A 1 295 ? -4.341 -14.189 17.768 1.00 67.00 295 SER A CA 1
ATOM 2315 C C . SER A 1 295 ? -2.898 -14.559 17.415 1.00 67.00 295 SER A C 1
ATOM 2317 O O . SER A 1 295 ? -2.665 -15.275 16.440 1.00 67.00 295 SER A O 1
ATOM 2319 N N . GLY A 1 296 ? -1.918 -14.039 18.156 1.00 76.25 296 GLY A N 1
ATOM 2320 C CA . GLY A 1 296 ? -0.497 -14.340 17.943 1.00 76.25 296 GLY A CA 1
ATOM 2321 C C . GLY A 1 296 ? 0.358 -13.102 17.676 1.00 76.25 296 GLY A C 1
ATOM 2322 O O . GLY A 1 296 ? 0.360 -12.167 18.468 1.00 76.25 296 GLY A O 1
ATOM 2323 N N . SER A 1 297 ? 1.147 -13.122 16.598 1.00 83.56 297 SER A N 1
ATOM 2324 C CA . SER A 1 297 ? 2.051 -12.014 16.267 1.00 83.56 297 SER A CA 1
ATOM 2325 C C . SER A 1 297 ? 1.275 -10.787 15.787 1.00 83.56 297 SER A C 1
ATOM 2327 O O . SER A 1 297 ? 0.495 -10.899 14.843 1.00 83.56 297 SER A O 1
ATOM 2329 N N . ILE A 1 298 ? 1.573 -9.608 16.347 1.00 81.06 298 ILE A N 1
ATOM 2330 C CA . ILE A 1 298 ? 1.062 -8.315 15.851 1.00 81.06 298 ILE A CA 1
ATOM 2331 C C . ILE A 1 298 ? 1.433 -8.065 14.383 1.00 81.06 298 ILE A C 1
ATOM 2333 O O . ILE A 1 298 ? 0.752 -7.335 13.679 1.00 81.06 298 ILE A O 1
ATOM 2337 N N . TYR A 1 299 ? 2.473 -8.741 13.882 1.00 87.31 299 TYR A N 1
ATOM 2338 C CA . TYR A 1 299 ? 2.914 -8.624 12.498 1.00 87.31 299 TYR A CA 1
ATOM 2339 C C . TYR A 1 299 ? 2.174 -9.552 11.533 1.00 87.31 299 TYR A C 1
ATOM 2341 O O . TYR A 1 299 ? 2.609 -9.671 10.394 1.00 87.31 299 TYR A O 1
ATOM 2349 N N . ASN A 1 300 ? 1.115 -10.251 11.941 1.00 91.19 300 ASN A N 1
ATOM 2350 C CA . ASN A 1 300 ? 0.361 -11.142 11.060 1.00 91.19 300 ASN A CA 1
ATOM 2351 C C . ASN A 1 300 ? -0.684 -10.362 10.250 1.00 91.19 300 ASN A C 1
ATOM 2353 O O . ASN A 1 300 ? -1.747 -10.046 10.751 1.00 91.19 300 ASN A O 1
ATOM 2357 N N . LEU A 1 301 ? -0.480 -10.096 8.963 1.00 94.12 301 LEU A N 1
ATOM 2358 C CA . LEU A 1 301 ? -1.468 -9.311 8.200 1.00 94.12 301 LEU A CA 1
ATOM 2359 C C . LEU A 1 301 ? -2.735 -10.089 7.779 1.00 94.12 301 LEU A C 1
ATOM 2361 O O . LEU A 1 301 ? -3.654 -9.505 7.200 1.00 94.12 301 LEU A O 1
ATOM 2365 N N . GLY A 1 302 ? -2.814 -11.394 8.062 1.00 94.50 302 GLY A N 1
ATOM 2366 C CA . GLY A 1 302 ? -3.908 -12.282 7.653 1.00 94.50 302 GLY A CA 1
ATOM 2367 C C . GLY A 1 302 ? -5.318 -11.812 8.053 1.00 94.50 302 GLY A C 1
ATOM 2368 O O . GLY A 1 302 ? -6.195 -11.769 7.181 1.00 94.50 302 GLY A O 1
ATOM 2369 N N . PRO A 1 303 ? -5.565 -11.417 9.320 1.00 94.00 303 PRO A N 1
ATOM 2370 C CA . PRO A 1 303 ? -6.853 -10.899 9.784 1.00 94.00 303 PRO A CA 1
ATOM 2371 C C . PRO A 1 303 ? -7.417 -9.764 8.924 1.00 94.00 303 PRO A C 1
ATOM 2373 O O . PRO A 1 303 ? -8.527 -9.892 8.399 1.00 94.00 303 PRO A O 1
ATOM 2376 N N . VAL A 1 304 ? -6.636 -8.704 8.693 1.00 95.31 304 VAL A N 1
ATOM 2377 C CA . VAL A 1 304 ? -7.049 -7.559 7.862 1.00 95.31 304 VAL A CA 1
ATOM 2378 C C . VAL A 1 304 ? -7.140 -7.962 6.400 1.00 95.31 304 VAL A C 1
ATOM 2380 O O . VAL A 1 304 ? -8.166 -7.706 5.767 1.00 95.31 304 VAL A O 1
ATOM 2383 N N . PHE A 1 305 ? -6.136 -8.676 5.876 1.00 96.62 305 PHE A N 1
ATOM 2384 C CA . PHE A 1 305 ? -6.151 -9.130 4.488 1.00 96.62 305 PHE A CA 1
ATOM 2385 C C . PHE A 1 305 ? -7.434 -9.885 4.167 1.00 96.62 305 PHE A C 1
ATOM 2387 O O . PHE A 1 305 ? -8.033 -9.663 3.117 1.00 96.62 305 PHE A O 1
ATOM 2394 N N . SER A 1 306 ? -7.899 -10.756 5.073 1.00 95.69 306 SER A N 1
ATOM 2395 C CA . SER A 1 306 ? -9.119 -11.550 4.904 1.00 95.69 306 SER A CA 1
ATOM 2396 C C . SER A 1 306 ? -10.362 -10.694 4.607 1.00 95.69 306 SER A C 1
ATOM 2398 O O . SER A 1 306 ? -11.230 -11.157 3.864 1.00 95.69 306 SER A O 1
ATOM 2400 N N . ARG A 1 307 ? -10.393 -9.439 5.080 1.00 96.44 307 ARG A N 1
ATOM 2401 C CA . ARG A 1 307 ? -11.498 -8.484 4.923 1.00 96.44 307 ARG A CA 1
ATOM 2402 C C . ARG A 1 307 ? -11.371 -7.535 3.728 1.00 96.44 307 ARG A C 1
ATOM 2404 O O . ARG A 1 307 ? -12.381 -6.953 3.353 1.00 96.44 307 ARG A O 1
ATOM 2411 N N . LEU A 1 308 ? -10.199 -7.414 3.099 1.00 96.44 308 LEU A N 1
ATOM 2412 C CA . LEU A 1 308 ? -9.982 -6.582 1.903 1.00 96.44 308 LEU A CA 1
ATOM 2413 C C . LEU A 1 308 ? -10.602 -7.221 0.648 1.00 96.44 308 LEU A C 1
ATOM 2415 O O . LEU A 1 308 ? -9.916 -7.795 -0.198 1.00 96.44 308 LEU A O 1
ATOM 2419 N N . THR A 1 309 ? -11.930 -7.222 0.573 1.00 96.12 309 THR A N 1
ATOM 2420 C CA . THR A 1 309 ? -12.703 -7.751 -0.558 1.00 96.12 309 THR A CA 1
ATOM 2421 C C . THR A 1 309 ? -13.031 -6.646 -1.562 1.00 96.12 309 THR A C 1
ATOM 2423 O O . THR A 1 309 ? -12.868 -5.463 -1.285 1.00 96.12 309 THR A O 1
ATOM 2426 N N . SER A 1 310 ? -13.557 -7.015 -2.732 1.00 94.00 310 SER A N 1
ATOM 2427 C CA . SER A 1 310 ? -13.943 -6.059 -3.782 1.00 94.00 310 SER A CA 1
ATOM 2428 C C . SER A 1 310 ? -15.010 -5.037 -3.360 1.00 94.00 310 SER A C 1
ATOM 2430 O O . SER A 1 310 ? -15.209 -4.044 -4.059 1.00 94.00 310 SER A O 1
ATOM 2432 N N . SER A 1 311 ? -15.722 -5.277 -2.252 1.00 95.12 311 SER A N 1
ATOM 2433 C CA . SER A 1 311 ? -16.693 -4.334 -1.688 1.00 95.12 311 SER A CA 1
ATOM 2434 C C . SER A 1 311 ? -16.056 -3.279 -0.781 1.00 95.12 311 SER A C 1
ATOM 2436 O O . SER A 1 311 ? -16.687 -2.258 -0.533 1.00 95.12 311 SER A O 1
ATOM 2438 N N . VAL A 1 312 ? -14.829 -3.494 -0.301 1.00 97.19 312 VAL A N 1
ATOM 2439 C CA . VAL A 1 312 ? -14.128 -2.563 0.590 1.00 97.19 312 VAL A CA 1
ATOM 2440 C C . VAL A 1 312 ? -13.335 -1.572 -0.259 1.00 97.19 312 VAL A C 1
ATOM 2442 O O . VAL A 1 312 ? -12.247 -1.888 -0.723 1.00 97.19 312 VAL A O 1
ATOM 2445 N N . ASN A 1 313 ? -13.906 -0.392 -0.518 1.00 94.50 313 ASN A N 1
ATOM 2446 C CA . ASN A 1 313 ? -13.328 0.638 -1.394 1.00 94.50 313 ASN A CA 1
ATOM 2447 C C . ASN A 1 313 ? -12.684 1.794 -0.631 1.00 94.50 313 ASN A C 1
ATOM 2449 O O . ASN A 1 313 ? -12.139 2.701 -1.249 1.00 94.50 313 ASN A O 1
ATOM 2453 N N . SER A 1 314 ? -12.770 1.788 0.688 1.00 96.56 314 SER A N 1
ATOM 2454 C CA . SER A 1 314 ? -12.248 2.825 1.559 1.00 96.56 314 SER A CA 1
ATOM 2455 C C . SER A 1 314 ? -11.906 2.231 2.916 1.00 96.56 314 SER A C 1
ATOM 2457 O O . SER A 1 314 ? -12.356 1.132 3.251 1.00 96.56 314 SER A O 1
ATOM 2459 N N . ALA A 1 315 ? -11.146 2.977 3.717 1.00 95.81 315 ALA A N 1
ATOM 2460 C CA . ALA A 1 315 ? -10.956 2.641 5.120 1.00 95.81 315 ALA A CA 1
ATOM 2461 C C . ALA A 1 315 ? -12.312 2.465 5.821 1.00 95.81 315 ALA A C 1
ATOM 2463 O O . ALA A 1 315 ? -12.527 1.423 6.418 1.00 95.81 315 ALA A O 1
ATOM 2464 N N . ALA A 1 316 ? -13.269 3.384 5.646 1.00 97.06 316 ALA A N 1
ATOM 2465 C CA . ALA A 1 316 ? -14.600 3.289 6.254 1.00 97.06 316 ALA A CA 1
ATOM 2466 C C . ALA A 1 316 ? -15.343 1.975 5.936 1.00 97.06 316 ALA A C 1
ATOM 2468 O O . ALA A 1 316 ? -15.958 1.381 6.826 1.00 97.06 316 ALA A O 1
ATOM 2469 N N . ASP A 1 317 ? -15.233 1.466 4.703 1.00 97.81 317 ASP A N 1
ATOM 2470 C CA . ASP A 1 317 ? -15.873 0.204 4.300 1.00 97.81 317 ASP A CA 1
ATOM 2471 C C . ASP A 1 317 ? -15.304 -1.023 5.032 1.00 97.81 317 ASP A C 1
ATOM 2473 O O . ASP A 1 317 ? -15.956 -2.067 5.084 1.00 97.81 317 ASP A O 1
ATOM 2477 N N . LEU A 1 318 ? -14.100 -0.921 5.607 1.00 97.19 318 LEU A N 1
ATOM 2478 C CA . LEU A 1 318 ? -13.449 -2.002 6.349 1.00 97.19 318 LEU A CA 1
ATOM 2479 C C . LEU A 1 318 ? -14.100 -2.237 7.725 1.00 97.19 318 LEU A C 1
ATOM 2481 O O . LEU A 1 318 ? -14.010 -3.345 8.262 1.00 97.19 318 LEU A O 1
ATOM 2485 N N . LYS A 1 319 ? -14.817 -1.237 8.263 1.00 97.44 319 LYS A N 1
ATOM 2486 C CA . LYS A 1 319 ? -15.447 -1.261 9.596 1.00 97.44 319 LYS A CA 1
ATOM 2487 C C . LYS A 1 319 ? -16.404 -2.437 9.771 1.00 97.44 319 LYS A C 1
ATOM 2489 O O . LYS A 1 319 ? -16.226 -3.272 10.656 1.00 97.44 319 LYS A O 1
ATOM 2494 N N . ASN A 1 320 ? -17.408 -2.536 8.900 1.00 97.25 320 ASN A N 1
ATOM 2495 C CA . ASN A 1 320 ? -18.474 -3.534 9.033 1.00 97.25 320 ASN A CA 1
ATOM 2496 C C . ASN A 1 320 ? -17.970 -4.981 8.858 1.00 97.25 320 ASN A C 1
ATOM 2498 O O . ASN A 1 320 ? -18.341 -5.836 9.671 1.00 97.25 320 ASN A O 1
ATOM 2502 N N . PRO A 1 321 ? -17.107 -5.293 7.866 1.00 97.31 321 PRO A N 1
ATOM 2503 C CA . PRO A 1 321 ? -16.463 -6.600 7.770 1.00 97.31 321 PRO A CA 1
ATOM 2504 C C . PRO A 1 321 ? -15.664 -6.982 9.019 1.00 97.31 321 PRO A C 1
ATOM 2506 O O . PRO A 1 321 ? -15.692 -8.150 9.408 1.00 97.31 321 PRO A O 1
ATOM 2509 N N . LEU A 1 322 ? -14.971 -6.026 9.649 1.00 96.94 322 LEU A N 1
ATOM 2510 C CA . LEU A 1 322 ? -14.228 -6.265 10.887 1.00 96.94 322 LEU A CA 1
ATOM 2511 C C . LEU A 1 322 ? -15.157 -6.514 12.074 1.00 96.94 322 LEU A C 1
ATOM 2513 O O . LEU A 1 322 ? -15.008 -7.531 12.741 1.00 96.94 322 LEU A O 1
ATOM 2517 N N . MET A 1 323 ? -16.157 -5.661 12.302 1.00 97.06 323 MET A N 1
ATOM 2518 C CA . MET A 1 323 ? -17.132 -5.854 13.386 1.00 97.06 323 MET A CA 1
ATOM 2519 C C . MET A 1 323 ? -17.851 -7.204 13.272 1.00 97.06 323 MET A C 1
ATOM 2521 O O . MET A 1 323 ? -18.011 -7.916 14.260 1.00 97.06 323 MET A O 1
ATOM 2525 N N . SER A 1 324 ? -18.211 -7.598 12.047 1.00 97.00 324 SER A N 1
ATOM 2526 C CA . SER A 1 324 ? -18.854 -8.890 11.781 1.00 97.00 324 SER A CA 1
ATOM 2527 C C . SER A 1 324 ? -17.934 -10.078 12.081 1.00 97.00 324 SER A C 1
ATOM 2529 O O . SER A 1 324 ? -18.398 -11.108 12.563 1.00 97.00 324 SER A O 1
ATOM 2531 N N . ALA A 1 325 ? -16.635 -9.955 11.791 1.00 96.00 325 ALA A N 1
ATOM 2532 C CA . ALA A 1 325 ? -15.648 -11.003 12.052 1.00 96.00 325 ALA A CA 1
ATOM 2533 C C . ALA A 1 325 ? -15.208 -11.059 13.525 1.00 96.00 325 ALA A C 1
ATOM 2535 O O . ALA A 1 325 ? -14.848 -12.130 14.010 1.00 96.00 325 ALA A O 1
ATOM 2536 N N . TYR A 1 326 ? -15.279 -9.931 14.239 1.00 94.88 326 TYR A N 1
ATOM 2537 C CA . TYR A 1 326 ? -14.851 -9.788 15.631 1.00 94.88 326 TYR A CA 1
ATOM 2538 C C . TYR A 1 326 ? -15.952 -9.147 16.500 1.00 94.88 326 TYR A C 1
ATOM 2540 O O . TYR A 1 326 ? -15.781 -8.026 16.991 1.00 94.88 326 TYR A O 1
ATOM 2548 N N . PRO A 1 327 ? -17.080 -9.843 16.758 1.00 96.06 327 PRO A N 1
ATOM 2549 C CA . PRO A 1 327 ? -18.213 -9.274 17.495 1.00 96.06 327 PRO A CA 1
ATOM 2550 C C . PRO A 1 327 ? -17.845 -8.751 18.889 1.00 96.06 327 PRO A C 1
ATOM 2552 O O . PRO A 1 327 ? -18.292 -7.679 19.286 1.00 96.06 327 PRO A O 1
ATOM 2555 N N . ALA A 1 328 ? -16.957 -9.453 19.603 1.00 93.38 328 ALA A N 1
ATOM 2556 C CA . ALA A 1 328 ? -16.473 -9.041 20.924 1.00 93.38 328 ALA A CA 1
ATOM 2557 C C . ALA A 1 328 ? -15.683 -7.717 20.909 1.00 93.38 328 ALA A C 1
ATOM 2559 O O . ALA A 1 328 ? -15.625 -7.029 21.923 1.00 93.38 328 ALA A O 1
ATOM 2560 N N . GLN A 1 329 ? -15.105 -7.342 19.763 1.00 93.44 329 GLN A N 1
ATOM 2561 C CA . GLN A 1 329 ? -14.371 -6.088 19.572 1.00 93.44 329 GLN A CA 1
ATOM 2562 C C . GLN A 1 329 ? -15.235 -5.000 18.911 1.00 93.44 329 GLN A C 1
ATOM 2564 O O . GLN A 1 329 ? -14.758 -3.890 18.705 1.00 93.44 329 GLN A O 1
ATOM 2569 N N . SER A 1 330 ? -16.505 -5.270 18.578 1.00 95.00 330 SER A N 1
ATOM 2570 C CA . SER A 1 330 ? -17.316 -4.386 17.722 1.00 95.00 330 SER A CA 1
ATOM 2571 C C . SER A 1 330 ? -17.439 -2.952 18.236 1.00 95.00 330 SER A C 1
ATOM 2573 O O . SER A 1 330 ? -17.292 -2.017 17.454 1.00 95.00 330 SER A O 1
ATOM 2575 N N . SER A 1 331 ? -17.664 -2.760 19.542 1.00 94.81 331 SER A N 1
ATOM 2576 C CA . SER A 1 331 ? -17.747 -1.410 20.121 1.00 94.81 331 SER A CA 1
ATOM 2577 C C . SER A 1 331 ? -16.425 -0.654 19.984 1.00 94.81 331 SER A C 1
ATOM 2579 O O . SER A 1 331 ? -16.431 0.523 19.645 1.00 94.81 331 SER A O 1
ATOM 2581 N N . LYS A 1 332 ? -15.300 -1.337 20.210 1.00 93.56 332 LYS A N 1
ATOM 2582 C CA . LYS A 1 332 ? -13.952 -0.761 20.142 1.00 93.56 332 LYS A CA 1
ATOM 2583 C C . LYS A 1 332 ? -13.558 -0.441 18.708 1.00 93.56 332 LYS A C 1
ATOM 2585 O O . LYS A 1 332 ? -13.064 0.644 18.444 1.00 93.56 332 LYS A O 1
ATOM 2590 N N . ILE A 1 333 ? -13.876 -1.339 17.773 1.00 95.50 333 ILE A N 1
ATOM 2591 C CA . ILE A 1 333 ? -13.704 -1.113 16.333 1.00 95.50 333 ILE A CA 1
ATOM 2592 C C . ILE A 1 333 ? -14.504 0.116 15.900 1.00 95.50 333 ILE A C 1
ATOM 2594 O O . ILE A 1 333 ? -13.973 0.978 15.210 1.00 95.50 333 ILE A O 1
ATOM 2598 N N . ASN A 1 334 ? -15.764 0.242 16.323 1.00 96.44 334 ASN A N 1
ATOM 2599 C CA . ASN A 1 334 ? -16.556 1.417 15.977 1.00 96.44 334 ASN A CA 1
ATOM 2600 C C . ASN A 1 334 ? -15.935 2.714 16.527 1.00 96.44 334 ASN A C 1
ATOM 2602 O O . ASN A 1 334 ? -15.821 3.683 15.782 1.00 96.44 334 ASN A O 1
ATOM 2606 N N . THR A 1 335 ? -15.496 2.719 17.789 1.00 94.56 335 THR A N 1
ATOM 2607 C CA . THR A 1 335 ? -14.826 3.878 18.401 1.00 94.56 335 THR A CA 1
ATOM 2608 C C . THR A 1 335 ? -13.519 4.236 17.692 1.00 94.56 335 THR A C 1
ATOM 2610 O O . THR A 1 335 ? -13.294 5.408 17.397 1.00 94.56 335 THR A O 1
ATOM 2613 N N . LEU A 1 336 ? -12.682 3.245 17.370 1.00 94.56 336 LEU A N 1
ATOM 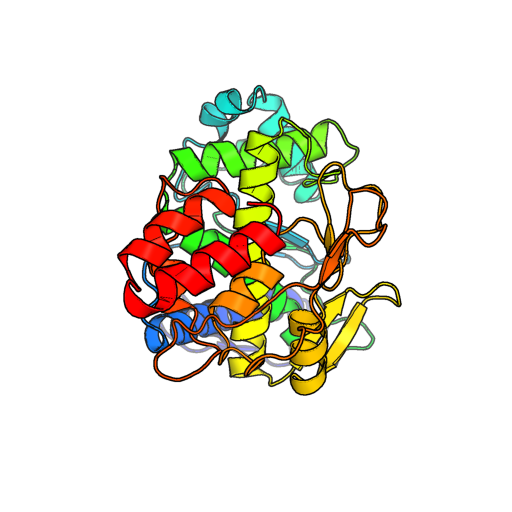2614 C CA . LEU A 1 336 ? -11.428 3.449 16.646 1.00 94.56 336 LEU A CA 1
ATOM 2615 C C . LEU A 1 336 ? -11.691 4.156 15.313 1.00 94.56 336 LEU A C 1
ATOM 2617 O O . LEU A 1 336 ? -11.132 5.213 15.041 1.00 94.56 336 LEU A O 1
ATOM 2621 N N . PHE A 1 337 ? -12.614 3.626 14.513 1.00 96.81 337 PHE A N 1
ATOM 2622 C CA . PHE A 1 337 ? -12.944 4.203 13.212 1.00 96.81 337 PHE A CA 1
ATOM 2623 C C . PHE A 1 337 ? -13.515 5.621 13.326 1.00 96.81 337 PHE A C 1
ATOM 2625 O O . PHE A 1 337 ? -13.124 6.482 12.544 1.00 96.81 337 PHE A O 1
ATOM 2632 N N . GLN A 1 338 ? -14.363 5.891 14.324 1.00 95.75 338 GLN A N 1
ATOM 2633 C CA . GLN A 1 338 ? -14.880 7.240 14.578 1.00 95.75 338 GLN A CA 1
ATOM 2634 C C . GLN A 1 338 ? -13.759 8.236 14.897 1.00 95.75 338 GLN A C 1
ATOM 2636 O O . GLN A 1 338 ? -13.775 9.346 14.371 1.00 95.75 338 GLN A O 1
ATOM 2641 N N . ASN A 1 339 ? -12.763 7.836 15.692 1.00 94.12 339 ASN A N 1
ATOM 2642 C CA . ASN A 1 339 ? -11.613 8.685 16.017 1.00 94.12 339 ASN A CA 1
ATOM 2643 C C . ASN A 1 339 ? -10.684 8.945 14.828 1.00 94.12 339 ASN A C 1
ATOM 2645 O O . ASN A 1 339 ? -9.973 9.943 14.841 1.00 94.12 339 ASN A O 1
ATOM 2649 N N . TYR A 1 340 ? -10.693 8.061 13.829 1.00 95.38 340 TYR A N 1
ATOM 2650 C CA . TYR A 1 340 ? -10.018 8.246 12.543 1.00 95.38 340 TYR A CA 1
ATOM 2651 C C . TYR A 1 340 ? -10.867 9.023 11.514 1.00 95.38 340 TYR A C 1
ATOM 2653 O O . TYR A 1 340 ? -10.396 9.261 10.401 1.00 95.38 340 TYR A O 1
ATOM 2661 N N . GLY A 1 341 ? -12.109 9.395 11.851 1.00 93.50 341 GLY A N 1
ATOM 2662 C CA . GLY A 1 341 ? -13.019 10.139 10.974 1.00 93.50 341 GLY A CA 1
ATOM 2663 C C . GLY A 1 341 ? -13.902 9.292 10.039 1.00 93.50 341 GLY A C 1
ATOM 2664 O O . GLY A 1 341 ? -14.313 9.800 8.993 1.00 93.50 341 GLY A O 1
ATOM 2665 N N . TYR A 1 342 ? -14.200 8.024 10.377 1.00 93.75 342 TYR A N 1
ATOM 2666 C CA . TYR A 1 342 ? -14.914 7.052 9.517 1.00 93.75 342 TYR A CA 1
ATOM 2667 C C . TYR A 1 342 ? -16.246 6.483 10.044 1.00 93.75 342 TYR A C 1
ATOM 2669 O O . TYR A 1 342 ? -16.378 6.123 11.238 1.00 93.75 342 TYR A O 1
#

Foldseek 3Di:
DWAADDPVRDIDDQDPVCVVVPCQQVLLVRLLVVLLVLLVVLCVVQVQPQFDDPFQEATEADQDKDKDQLQQLVQVCLLVLLCVQVDHSVLVQVLVCVSVVHDRQVPDDSNNHGRMYIYNSGADPPGDSPPSLQVSLNSQLSRLLSSLCSFADDNLSSLQSSQLSQCCSPPVHGSQQQLQPPHVLSSQLNLASNLRSLLRSLLSSCVPPQWHWWQDPVGTDIDGVVVVLVLLQLAEQEAPSAPDDDTSRYYVRCNSVLLLQLDQQPAPPHFTSYFYYYNDRHGDGTARRRHHPDDDDSSNSNLQSVQSYNQCRGPVSSLVSNCVVCVVCNVVSVSRVVRSVD